Protein AF-A0A521WAT4-F1 (afdb_monomer)

Mean predicted aligned error: 22.2 Å

Sequence (187 aa):
MANNVVINTLSVEERRTRVSVLLRQVDAEMKNGNLDRALQLTHEVYQYDTKNLYARALEERIQAMKADPERAKAQKESATAAPQLVVPPSPQPSVEINRPREEAKPSEPFVKPQPEVTMPEFALPRQREASLVLAGDTAQIEAVEQHVMQKMNSILESKQRELEEEFQRRILEIKASASQTQDARYA

Nearest PDB structures (foldseek):
  3fp4-assembly1_A  TM=7.674E-01  e=2.910E-01  Saccharomyces cerevisiae
  2ho1-assembly1_A  TM=7.885E-01  e=4.001E-01  Pseudomonas aeruginosa PAO1
  7qij-assembly2_JC  TM=6.911E-01  e=3.523E-01  Yersinia enterocolitica
  7qij-assembly1_CC  TM=6.673E-01  e=4.264E-01  Yersinia enterocolitica

pLDDT: mean 71.26, std 21.06, range [32.94, 95.56]

Solvent-accessible surface area (backbone atoms only — not comparable to full-atom values): 11598 Å² total; per-residue (Å²): 138,74,66,70,68,59,62,74,71,52,51,73,66,55,44,51,52,49,42,55,53,40,54,54,47,24,55,50,27,52,74,70,66,39,46,70,61,19,50,53,39,39,58,53,37,41,75,74,41,78,80,44,64,64,46,52,55,50,47,54,51,43,49,52,55,68,77,32,69,65,52,62,56,50,52,63,58,52,69,74,64,69,81,79,78,75,78,76,83,76,78,78,80,82,85,76,88,78,87,87,85,84,91,85,89,89,83,87,85,85,88,75,85,83,77,89,74,83,72,80,83,78,77,82,80,73,72,68,60,60,58,56,55,53,54,56,52,52,55,53,50,52,52,51,51,53,51,51,51,52,50,51,52,53,51,51,53,51,52,51,49,50,53,52,52,51,52,52,52,50,51,52,51,52,53,52,55,52,50,56,55,51,55,70,72,76,111

Structure (mmCIF, N/CA/C/O backbone):
data_AF-A0A521WAT4-F1
#
_entry.id   AF-A0A521WAT4-F1
#
loop_
_atom_site.group_PDB
_atom_site.id
_atom_site.type_symbol
_atom_site.label_atom_id
_atom_site.label_alt_id
_atom_site.label_comp_id
_atom_site.label_asym_id
_atom_site.label_entity_id
_atom_site.label_seq_id
_atom_site.pdbx_PDB_ins_code
_atom_site.Cartn_x
_atom_site.Cartn_y
_atom_site.Cartn_z
_atom_site.occupancy
_atom_site.B_iso_or_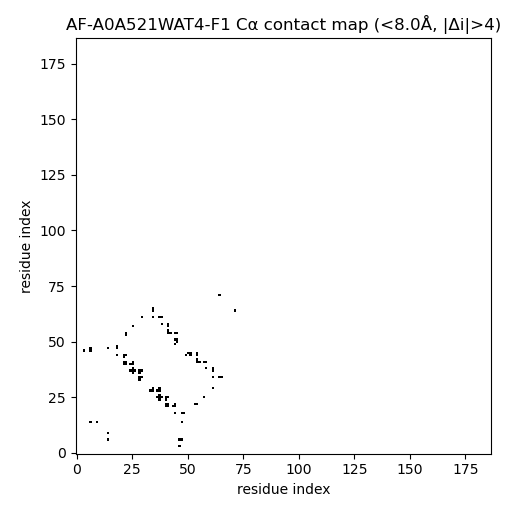equiv
_atom_site.auth_seq_id
_atom_site.auth_comp_id
_atom_site.auth_asym_id
_atom_site.auth_atom_id
_atom_site.pdbx_PDB_model_num
ATOM 1 N N . MET A 1 1 ? 8.777 -5.426 -10.281 1.00 44.06 1 MET A N 1
ATOM 2 C CA . MET A 1 1 ? 8.230 -4.076 -10.560 1.00 44.06 1 MET A CA 1
ATOM 3 C C . MET A 1 1 ? 7.434 -4.012 -11.881 1.00 44.06 1 MET A C 1
ATOM 5 O O . MET A 1 1 ? 7.430 -2.978 -12.529 1.00 44.06 1 MET A O 1
ATOM 9 N N . ALA A 1 2 ? 6.713 -5.072 -12.283 1.00 44.06 2 ALA A N 1
ATOM 10 C CA . ALA A 1 2 ? 6.060 -5.142 -13.604 1.00 44.06 2 ALA A CA 1
ATOM 11 C C . ALA A 1 2 ? 4.563 -4.745 -13.628 1.00 44.06 2 ALA A C 1
ATOM 13 O O . ALA A 1 2 ? 4.023 -4.491 -14.699 1.00 44.06 2 ALA A O 1
ATOM 14 N N . ASN A 1 3 ? 3.884 -4.648 -12.476 1.00 54.31 3 ASN A N 1
ATOM 15 C CA . ASN A 1 3 ? 2.419 -4.493 -12.448 1.00 54.31 3 ASN A CA 1
ATOM 16 C C . ASN A 1 3 ? 1.913 -3.054 -12.653 1.00 54.31 3 ASN A C 1
ATOM 18 O O . ASN A 1 3 ? 0.805 -2.875 -13.145 1.00 54.31 3 ASN A O 1
ATOM 22 N N . ASN A 1 4 ? 2.714 -2.024 -12.354 1.00 53.97 4 ASN A N 1
ATOM 23 C CA . ASN A 1 4 ? 2.259 -0.626 -12.462 1.00 53.97 4 ASN A CA 1
ATOM 24 C C . ASN A 1 4 ? 2.046 -0.152 -13.910 1.00 53.97 4 ASN A C 1
ATOM 26 O O . ASN A 1 4 ? 1.251 0.753 -14.150 1.00 53.97 4 ASN A O 1
ATOM 30 N N . VAL A 1 5 ? 2.724 -0.764 -14.886 1.00 56.81 5 VAL A N 1
ATOM 31 C CA . VAL A 1 5 ? 2.608 -0.370 -16.301 1.00 56.81 5 VAL A CA 1
ATOM 32 C C . VAL A 1 5 ? 1.274 -0.831 -16.894 1.00 56.81 5 VAL A C 1
ATOM 34 O O . VAL A 1 5 ? 0.663 -0.100 -17.666 1.00 56.81 5 VAL A O 1
ATOM 37 N N . VAL A 1 6 ? 0.770 -1.998 -16.480 1.00 61.16 6 VAL A N 1
ATOM 38 C CA . VAL A 1 6 ? -0.495 -2.557 -16.989 1.00 61.16 6 VAL A CA 1
ATOM 39 C C . VAL A 1 6 ? -1.701 -1.766 -16.465 1.00 61.16 6 VAL A C 1
ATOM 41 O O . VAL A 1 6 ? -2.647 -1.506 -17.206 1.00 61.16 6 VAL A O 1
ATOM 44 N N . ILE A 1 7 ? -1.651 -1.294 -15.218 1.00 60.16 7 ILE A N 1
ATOM 45 C CA . ILE A 1 7 ? -2.778 -0.612 -14.558 1.00 60.16 7 ILE A CA 1
ATOM 46 C C . ILE A 1 7 ? -3.106 0.748 -15.205 1.00 60.16 7 ILE A C 1
ATOM 48 O O . ILE A 1 7 ? -4.278 1.121 -15.312 1.00 60.16 7 ILE A O 1
ATOM 52 N N . ASN A 1 8 ? -2.090 1.454 -15.713 1.00 62.06 8 ASN A N 1
ATOM 53 C CA . ASN A 1 8 ? -2.262 2.743 -16.393 1.00 62.06 8 ASN A CA 1
ATOM 54 C C . ASN A 1 8 ? -2.791 2.623 -17.832 1.00 62.06 8 ASN A C 1
ATOM 56 O O . ASN A 1 8 ? -3.234 3.624 -18.390 1.00 62.06 8 ASN A O 1
ATOM 60 N N . THR A 1 9 ? -2.784 1.421 -18.420 1.00 71.06 9 THR A N 1
ATOM 61 C CA . THR A 1 9 ? -3.351 1.176 -19.761 1.00 71.06 9 THR A CA 1
ATOM 62 C C . THR A 1 9 ? -4.841 0.836 -19.745 1.00 71.06 9 THR A C 1
ATOM 64 O O . THR A 1 9 ? -5.488 0.894 -20.786 1.00 71.06 9 THR A O 1
ATOM 67 N N . LEU A 1 10 ? -5.396 0.511 -18.573 1.00 76.81 10 LEU A N 1
ATOM 68 C CA . LEU A 1 10 ? -6.803 0.141 -18.419 1.00 76.81 1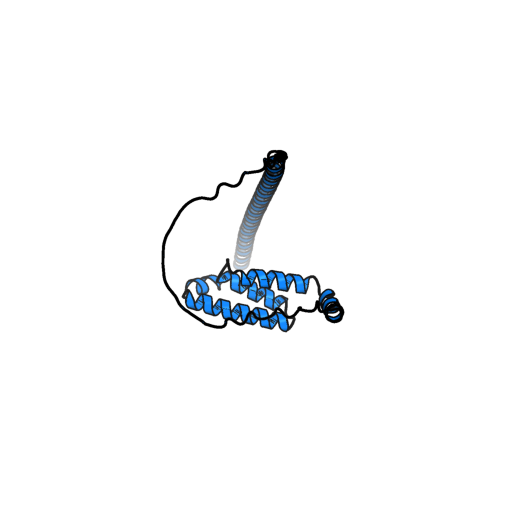0 LEU A CA 1
ATOM 69 C C . LEU A 1 10 ? -7.719 1.368 -18.491 1.00 76.81 10 LEU A C 1
ATOM 71 O O . LEU A 1 10 ? -7.397 2.444 -17.973 1.00 76.81 10 LEU A O 1
ATOM 75 N N . SER A 1 11 ? -8.906 1.190 -19.064 1.00 85.50 11 SER A N 1
ATOM 76 C CA . SER A 1 11 ? -9.976 2.185 -19.015 1.00 85.50 11 SER A CA 1
ATOM 77 C C . SER A 1 11 ? -10.444 2.421 -17.572 1.00 85.50 11 SER A C 1
ATOM 79 O O . SER A 1 11 ? -10.326 1.561 -16.694 1.00 85.50 11 SER A O 1
ATOM 81 N N . VAL A 1 12 ? -11.021 3.597 -17.307 1.00 84.75 12 VAL A N 1
ATOM 82 C CA . VAL A 1 12 ? -11.603 3.941 -15.997 1.00 84.75 12 VAL A CA 1
ATOM 83 C C . VAL A 1 12 ? -12.651 2.905 -15.568 1.00 84.75 12 VAL A C 1
ATOM 85 O O . VAL A 1 12 ? -12.713 2.536 -14.395 1.00 84.75 12 VAL A O 1
ATOM 88 N N . GLU A 1 13 ? -13.453 2.410 -16.510 1.00 87.25 13 GLU A N 1
ATOM 89 C CA . GLU A 1 13 ? -14.498 1.410 -16.252 1.00 87.25 13 GLU A CA 1
ATOM 90 C C . GLU A 1 13 ? -13.917 0.036 -15.909 1.00 87.25 13 GLU A C 1
ATOM 92 O O . GLU A 1 13 ? -14.390 -0.637 -14.989 1.00 87.25 13 GLU A O 1
ATOM 97 N N . GLU A 1 14 ? -12.840 -0.358 -16.583 1.00 87.75 14 GLU A N 1
ATOM 98 C CA . GLU A 1 14 ? -12.134 -1.612 -16.317 1.00 87.75 14 GLU A CA 1
ATOM 99 C C . GLU A 1 14 ? -11.469 -1.580 -14.941 1.00 87.75 14 GLU A C 1
ATOM 101 O O . GLU A 1 14 ? -11.590 -2.540 -14.179 1.00 87.75 14 GLU A O 1
ATOM 106 N N . ARG A 1 15 ? -10.854 -0.447 -14.565 1.00 87.94 15 ARG A N 1
ATOM 107 C CA . ARG A 1 15 ? -10.309 -0.251 -13.212 1.00 87.94 15 ARG A CA 1
ATOM 108 C C . ARG A 1 15 ? -11.396 -0.363 -12.147 1.00 87.94 15 ARG A C 1
ATOM 110 O O . ARG A 1 15 ? -11.210 -1.084 -11.172 1.00 87.94 15 ARG A O 1
ATOM 117 N N . ARG A 1 16 ? -12.556 0.275 -12.343 1.00 89.56 16 ARG A N 1
ATOM 118 C CA . ARG A 1 16 ? -13.698 0.171 -11.411 1.00 89.56 16 ARG A CA 1
ATOM 119 C C . ARG A 1 16 ? -14.212 -1.260 -11.290 1.00 89.56 16 ARG A C 1
ATOM 121 O O . ARG A 1 16 ? -14.452 -1.738 -10.181 1.00 89.56 16 ARG A O 1
ATOM 128 N N . THR A 1 17 ? -14.336 -1.957 -12.416 1.00 92.00 17 THR A N 1
ATOM 129 C CA . THR A 1 17 ? -14.755 -3.361 -12.441 1.00 92.00 17 THR A CA 1
ATOM 130 C C . THR A 1 17 ? -13.754 -4.223 -11.679 1.00 92.00 17 THR A C 1
ATOM 132 O O . THR A 1 17 ? -14.147 -5.004 -10.811 1.00 92.00 17 THR A O 1
ATOM 135 N N . ARG A 1 18 ? -12.453 -4.021 -11.910 1.00 90.31 18 ARG A N 1
ATOM 136 C CA . ARG A 1 18 ? -11.387 -4.755 -11.226 1.00 90.31 18 ARG A CA 1
ATOM 137 C C . ARG A 1 18 ? -11.380 -4.507 -9.720 1.00 90.31 18 ARG A C 1
ATOM 139 O O . ARG A 1 18 ? -11.343 -5.469 -8.960 1.00 90.31 18 ARG A O 1
ATOM 146 N N . VAL A 1 19 ? -11.508 -3.250 -9.297 1.00 91.75 19 VAL A N 1
ATOM 147 C CA . VAL A 1 19 ? -11.655 -2.868 -7.883 1.00 91.75 19 VAL A CA 1
ATOM 148 C C . VAL A 1 19 ? -12.852 -3.574 -7.250 1.00 91.75 19 VAL A C 1
ATOM 150 O O . VAL A 1 19 ? -12.723 -4.157 -6.179 1.00 91.75 19 VAL A O 1
ATOM 153 N N . SER A 1 20 ? -14.005 -3.594 -7.924 1.00 92.19 20 SER A N 1
ATOM 154 C CA . SER A 1 20 ? -15.206 -4.247 -7.389 1.00 92.19 20 SER A CA 1
ATOM 155 C C . SER A 1 20 ? -15.035 -5.761 -7.202 1.00 92.19 20 SER A C 1
ATOM 157 O O . SER A 1 20 ? -15.517 -6.321 -6.218 1.00 92.19 20 SER A O 1
ATOM 159 N N . VAL A 1 21 ? -14.314 -6.422 -8.115 1.00 94.56 21 VAL A N 1
ATOM 160 C CA . VAL A 1 21 ? -14.001 -7.855 -8.022 1.00 94.56 21 VAL A CA 1
ATOM 161 C C . VAL A 1 21 ? -13.034 -8.118 -6.872 1.00 94.56 21 VAL A C 1
ATOM 163 O O . VAL A 1 21 ? -13.277 -9.028 -6.082 1.00 94.56 21 VAL A O 1
ATOM 166 N N . LEU A 1 22 ? -11.985 -7.302 -6.741 1.00 93.19 22 LEU A N 1
ATOM 167 C CA . LEU A 1 22 ? -11.008 -7.422 -5.659 1.00 93.19 22 LEU A CA 1
ATOM 168 C C . LEU A 1 22 ? -11.662 -7.234 -4.287 1.00 93.19 22 LEU A C 1
ATOM 170 O O . LEU A 1 22 ? -11.465 -8.068 -3.413 1.00 93.19 22 LEU A O 1
ATOM 174 N N . LEU A 1 23 ? -12.512 -6.218 -4.109 1.00 93.06 23 LEU A N 1
ATOM 175 C CA . LEU A 1 23 ? -13.217 -5.991 -2.839 1.00 93.06 23 LEU A CA 1
ATOM 176 C C . LEU A 1 23 ? -14.118 -7.177 -2.452 1.00 93.06 23 LEU A C 1
ATOM 1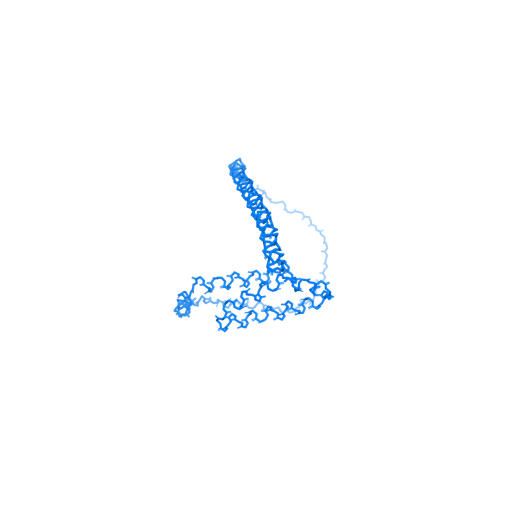78 O O . LEU A 1 23 ? -14.127 -7.596 -1.298 1.00 93.06 23 LEU A O 1
ATOM 182 N N . ARG A 1 24 ? -14.816 -7.790 -3.419 1.00 93.94 24 ARG A N 1
ATOM 183 C CA . ARG A 1 24 ? -15.605 -9.010 -3.162 1.00 93.94 24 ARG A CA 1
ATOM 184 C C . ARG A 1 24 ? -14.732 -10.203 -2.773 1.00 93.94 24 ARG A C 1
ATOM 186 O O . ARG A 1 24 ? -15.145 -11.014 -1.948 1.00 93.94 24 ARG A O 1
ATOM 193 N N . GLN A 1 25 ? -13.549 -10.330 -3.374 1.00 93.12 25 GLN A N 1
ATOM 194 C CA . GLN A 1 25 ? -12.590 -11.375 -3.014 1.00 93.12 25 GLN A CA 1
ATOM 195 C C . GLN A 1 25 ? -12.030 -11.153 -1.608 1.00 93.12 25 GLN A C 1
ATOM 197 O O . GLN A 1 25 ? -11.951 -12.110 -0.847 1.00 93.12 25 GLN A O 1
ATOM 202 N N . VAL A 1 26 ? -11.731 -9.906 -1.228 1.00 93.00 26 VAL A N 1
ATOM 203 C CA . VAL A 1 26 ? -11.338 -9.551 0.145 1.00 93.00 26 VAL A CA 1
ATOM 204 C C . VAL A 1 26 ? -12.402 -10.020 1.137 1.00 93.00 26 VAL A C 1
ATOM 206 O O . VAL A 1 26 ? -12.078 -10.745 2.074 1.00 93.00 26 VAL A O 1
ATOM 209 N N . ASP A 1 27 ? -13.677 -9.699 0.899 1.00 91.62 27 ASP A N 1
ATOM 210 C CA . ASP A 1 27 ? -14.780 -10.142 1.763 1.00 91.62 27 ASP A CA 1
ATOM 211 C C . ASP A 1 27 ? -14.885 -11.673 1.866 1.00 91.62 27 ASP A C 1
ATOM 213 O O . ASP A 1 27 ? -15.194 -12.209 2.934 1.00 91.62 27 ASP A O 1
ATOM 217 N N . ALA A 1 28 ? -14.639 -12.394 0.768 1.00 93.06 28 ALA A N 1
ATOM 218 C CA . ALA A 1 28 ? -14.632 -13.854 0.768 1.00 93.06 28 ALA A CA 1
ATOM 219 C C . ALA A 1 28 ? -13.469 -14.413 1.603 1.00 93.06 28 ALA A C 1
ATOM 221 O O . ALA A 1 28 ? -13.685 -15.271 2.457 1.00 93.06 28 ALA A O 1
ATOM 222 N N . GLU A 1 29 ? -12.257 -13.885 1.426 1.00 91.31 29 GLU A N 1
ATOM 223 C CA . GLU A 1 29 ? -11.075 -14.306 2.187 1.00 91.31 29 GLU A CA 1
ATOM 224 C C . GLU A 1 29 ? -11.199 -13.976 3.681 1.00 91.31 29 GLU A C 1
ATOM 226 O O . GLU A 1 29 ? -10.812 -14.784 4.525 1.00 91.31 29 GLU A O 1
ATOM 231 N N . MET A 1 30 ? -11.824 -12.846 4.029 1.00 90.19 30 MET A N 1
ATOM 232 C CA . MET A 1 30 ? -12.139 -12.503 5.420 1.00 90.19 30 MET A CA 1
ATOM 233 C C . MET A 1 30 ? -13.092 -13.513 6.063 1.00 90.19 30 MET A C 1
ATOM 235 O O . MET A 1 30 ? -12.881 -13.910 7.208 1.00 90.19 30 MET A O 1
ATOM 239 N N . LYS A 1 31 ? -14.126 -13.959 5.335 1.00 89.88 31 LYS A N 1
ATOM 240 C CA . LYS A 1 31 ? -15.053 -15.002 5.810 1.00 89.88 31 LYS A CA 1
ATOM 241 C C . LYS A 1 31 ? -14.374 -16.364 5.943 1.00 89.88 31 LYS A C 1
ATOM 243 O O . LYS A 1 31 ? -14.713 -17.116 6.851 1.00 89.88 31 LYS A O 1
ATOM 248 N N . ASN A 1 32 ? -13.409 -16.651 5.074 1.00 90.75 32 ASN A N 1
ATOM 249 C CA . ASN A 1 32 ? -12.625 -17.885 5.101 1.00 90.75 32 ASN A CA 1
ATOM 250 C C . ASN A 1 32 ? -11.526 -17.878 6.182 1.00 90.75 32 ASN A C 1
ATOM 252 O O . ASN A 1 32 ? -10.876 -18.897 6.387 1.00 90.75 32 ASN A O 1
ATOM 256 N N . GLY A 1 33 ? -11.315 -16.754 6.880 1.00 87.25 33 GLY A N 1
ATOM 257 C CA . GLY A 1 33 ? -10.282 -16.609 7.912 1.00 87.25 33 GLY A CA 1
ATOM 258 C C . GLY A 1 33 ? -8.872 -16.362 7.365 1.00 87.25 33 GLY A C 1
ATOM 259 O O . GLY A 1 33 ? -7.920 -16.269 8.137 1.00 87.25 33 GLY A O 1
ATOM 260 N N . ASN A 1 34 ? -8.725 -16.190 6.051 1.00 91.44 34 ASN A N 1
ATOM 261 C CA . ASN A 1 34 ? -7.448 -15.947 5.383 1.00 91.44 34 ASN A CA 1
ATOM 262 C C . ASN A 1 34 ? -7.091 -14.453 5.420 1.00 91.44 34 ASN A C 1
ATOM 264 O O . ASN A 1 34 ? -7.027 -13.767 4.396 1.00 91.44 34 ASN A O 1
ATOM 268 N N . LEU A 1 35 ? -6.855 -13.931 6.624 1.00 89.62 35 LEU A N 1
ATOM 269 C CA . LEU A 1 35 ? -6.655 -12.498 6.864 1.00 89.62 35 LEU A CA 1
ATOM 270 C C . LEU A 1 35 ? -5.408 -11.934 6.161 1.00 89.62 35 LEU A C 1
ATOM 272 O O . LEU A 1 35 ? -5.407 -10.780 5.738 1.00 89.62 35 LEU A O 1
ATOM 276 N N . ASP A 1 36 ? -4.350 -12.732 5.996 1.00 89.56 36 ASP A N 1
ATOM 277 C CA . ASP A 1 36 ? -3.153 -12.329 5.244 1.00 89.56 36 ASP A CA 1
ATOM 278 C C . ASP A 1 36 ? -3.431 -12.142 3.756 1.00 89.56 36 ASP A C 1
ATOM 280 O O . ASP A 1 36 ? -2.970 -11.172 3.150 1.00 89.56 36 ASP A O 1
ATOM 284 N N . ARG A 1 37 ? -4.230 -13.039 3.169 1.00 90.94 37 ARG A N 1
ATOM 285 C CA . ARG A 1 37 ? -4.597 -12.951 1.757 1.00 90.94 37 ARG A CA 1
ATOM 286 C C . ARG A 1 37 ? -5.559 -11.795 1.508 1.00 90.94 37 ARG A C 1
ATOM 288 O O . ARG A 1 37 ? -5.383 -11.070 0.532 1.00 90.94 37 ARG A O 1
ATOM 295 N N . ALA A 1 38 ? -6.511 -11.589 2.416 1.00 91.19 38 ALA A N 1
ATOM 296 C CA . ALA A 1 38 ? -7.414 -10.446 2.389 1.00 91.19 38 ALA A CA 1
ATOM 297 C C . ALA A 1 38 ? -6.636 -9.118 2.399 1.00 91.19 38 ALA A C 1
ATOM 299 O O . ALA A 1 38 ? -6.890 -8.257 1.565 1.00 91.19 38 ALA A O 1
ATOM 300 N N . LEU A 1 39 ? -5.629 -8.981 3.268 1.00 92.38 39 LEU A N 1
ATOM 301 C CA . LEU A 1 39 ? -4.815 -7.764 3.366 1.00 92.38 39 LEU A CA 1
ATOM 302 C C . LEU A 1 39 ? -4.016 -7.490 2.080 1.00 92.38 39 LEU A C 1
ATOM 304 O O . LEU A 1 39 ? -3.978 -6.359 1.600 1.00 92.38 39 LEU A O 1
ATOM 308 N N . GLN A 1 40 ? -3.435 -8.529 1.472 1.00 92.62 40 GLN A N 1
ATOM 309 C CA . GLN A 1 40 ? -2.745 -8.404 0.181 1.00 92.62 40 GLN A CA 1
ATOM 310 C C . GLN A 1 40 ? -3.678 -7.919 -0.935 1.00 92.62 40 GLN A C 1
ATOM 312 O O . GLN A 1 40 ? -3.310 -7.025 -1.696 1.00 92.62 40 GLN A O 1
ATOM 317 N N . LEU A 1 41 ? -4.883 -8.487 -1.021 1.00 92.88 41 LEU A N 1
ATOM 318 C CA . LEU A 1 41 ? -5.882 -8.086 -2.013 1.00 92.88 41 LEU A CA 1
ATOM 319 C C . LEU A 1 41 ? -6.342 -6.639 -1.795 1.00 92.88 41 LEU A C 1
ATOM 321 O O . LEU A 1 41 ? -6.501 -5.896 -2.760 1.00 92.88 41 LEU A O 1
ATOM 325 N N . THR A 1 42 ? -6.480 -6.202 -0.542 1.00 93.06 42 THR A N 1
ATOM 326 C CA . THR A 1 42 ? -6.782 -4.803 -0.213 1.00 93.06 42 THR A CA 1
ATOM 327 C C . THR A 1 42 ? -5.670 -3.857 -0.673 1.00 93.06 42 THR A C 1
ATOM 329 O O . THR A 1 42 ? -5.957 -2.814 -1.258 1.00 93.06 42 THR A O 1
ATOM 332 N N . HIS A 1 43 ? -4.396 -4.233 -0.517 1.00 91.75 43 HIS A N 1
ATOM 333 C CA . HIS A 1 43 ? -3.289 -3.445 -1.070 1.00 91.75 43 HIS A CA 1
ATOM 334 C C . HIS A 1 43 ? -3.275 -3.411 -2.599 1.00 91.75 43 HIS A C 1
ATOM 336 O O . HIS A 1 43 ? -2.855 -2.416 -3.190 1.00 91.75 43 HIS A O 1
ATOM 342 N N . GLU A 1 44 ? -3.754 -4.469 -3.252 1.00 91.06 44 GLU A N 1
ATOM 343 C CA . GLU A 1 44 ? -3.935 -4.481 -4.702 1.00 91.06 44 GLU A CA 1
ATOM 344 C C . GLU A 1 44 ? -4.988 -3.451 -5.139 1.00 91.06 44 GLU A C 1
ATOM 346 O O . GLU A 1 44 ? -4.786 -2.766 -6.139 1.00 91.06 44 GLU A O 1
ATOM 351 N N . VAL A 1 45 ? -6.057 -3.250 -4.358 1.00 91.50 45 VAL A N 1
ATOM 352 C CA . VAL A 1 45 ? -7.078 -2.223 -4.639 1.00 91.50 45 VAL A CA 1
ATOM 353 C C . VAL A 1 45 ? -6.474 -0.816 -4.673 1.00 91.50 45 VAL A C 1
ATOM 355 O O . VAL A 1 45 ? -6.794 -0.050 -5.585 1.00 91.50 45 VAL A O 1
ATOM 358 N N . TYR A 1 46 ? -5.551 -0.489 -3.762 1.00 90.56 46 TYR A N 1
ATOM 359 C CA . TYR A 1 46 ? -4.899 0.828 -3.742 1.00 90.56 46 TYR A CA 1
ATOM 360 C C . TYR A 1 46 ? -4.045 1.119 -4.980 1.00 90.56 46 TYR A C 1
ATOM 362 O O . TYR A 1 46 ? -3.798 2.284 -5.281 1.00 90.56 46 TYR A O 1
ATOM 370 N N . GLN A 1 47 ? -3.621 0.093 -5.726 1.00 87.81 47 GLN A N 1
ATOM 371 C CA . GLN A 1 47 ? -2.901 0.294 -6.988 1.00 87.81 47 GLN A CA 1
ATOM 372 C C . GLN A 1 47 ? -3.822 0.846 -8.087 1.00 87.81 47 GLN A C 1
ATOM 374 O O . GLN A 1 47 ? -3.357 1.549 -8.979 1.00 87.81 47 GLN A O 1
ATOM 379 N N . TYR A 1 48 ? -5.125 0.555 -8.018 1.00 86.81 48 TYR A N 1
ATOM 380 C CA . TYR A 1 48 ? -6.126 1.049 -8.969 1.00 86.81 48 TYR A CA 1
ATOM 381 C C . TYR A 1 48 ? -6.822 2.324 -8.483 1.00 86.81 48 TYR A C 1
ATOM 383 O O . TYR A 1 48 ? -7.161 3.184 -9.297 1.00 86.81 48 TYR A O 1
ATOM 391 N N . ASP A 1 49 ? -7.063 2.429 -7.174 1.00 86.44 49 ASP A N 1
ATOM 392 C CA . ASP A 1 49 ? -7.704 3.578 -6.538 1.00 86.44 49 ASP A CA 1
ATOM 393 C C . ASP A 1 49 ? -7.131 3.813 -5.135 1.00 86.44 49 ASP A C 1
ATOM 395 O O . ASP A 1 49 ? -7.532 3.194 -4.147 1.00 86.44 49 ASP A O 1
ATOM 399 N N . THR A 1 50 ? -6.196 4.757 -5.047 1.00 87.69 50 THR A N 1
ATOM 400 C CA . THR A 1 50 ? -5.528 5.139 -3.796 1.00 87.69 50 THR A CA 1
ATOM 401 C C . THR A 1 50 ? -6.462 5.799 -2.783 1.00 87.69 50 THR A C 1
ATOM 403 O O . THR A 1 50 ? -6.139 5.840 -1.599 1.00 87.69 50 THR A O 1
ATOM 406 N N . LYS A 1 51 ? -7.619 6.320 -3.217 1.00 89.88 51 LYS A N 1
ATOM 407 C CA . LYS A 1 51 ? -8.582 7.034 -2.363 1.00 89.88 51 LYS A CA 1
ATOM 408 C C . LYS A 1 51 ? -9.809 6.187 -2.031 1.00 89.88 51 LYS A C 1
ATOM 410 O O . LYS A 1 51 ? -10.812 6.718 -1.552 1.00 89.88 51 LYS A O 1
ATOM 415 N N . ASN A 1 52 ? -9.746 4.880 -2.270 1.00 91.19 52 ASN A N 1
ATOM 416 C CA . ASN A 1 52 ? -10.877 4.000 -2.047 1.00 91.19 52 ASN A CA 1
ATOM 417 C C . ASN A 1 52 ? -11.194 3.855 -0.547 1.00 91.19 52 ASN A C 1
ATOM 419 O O . ASN A 1 52 ? -10.488 3.177 0.200 1.00 91.19 52 ASN A O 1
ATOM 423 N N . LEU A 1 53 ? -12.296 4.473 -0.115 1.00 90.00 53 LEU A N 1
ATOM 424 C CA . LEU A 1 53 ? -12.753 4.440 1.278 1.00 90.00 53 LEU A CA 1
ATOM 425 C C . LEU A 1 53 ? -13.114 3.023 1.753 1.00 90.00 53 LEU A C 1
ATOM 427 O O . LEU A 1 53 ? -12.928 2.709 2.927 1.00 90.00 53 LEU A O 1
ATOM 431 N N . TYR A 1 54 ? -13.595 2.157 0.855 1.00 91.94 54 TYR A N 1
ATOM 432 C CA . TYR A 1 54 ? -13.951 0.780 1.202 1.00 91.94 54 TYR A CA 1
ATOM 433 C C . TYR A 1 54 ? -12.716 -0.074 1.467 1.00 91.94 54 TYR A C 1
ATOM 435 O O . TYR A 1 54 ? -12.710 -0.843 2.424 1.00 91.94 54 TYR A O 1
ATOM 443 N N . ALA A 1 55 ? -11.662 0.086 0.662 1.00 91.75 55 ALA A N 1
ATOM 444 C CA . ALA A 1 55 ? -10.394 -0.604 0.887 1.00 91.75 55 ALA A CA 1
ATOM 445 C C . ALA A 1 55 ? -9.835 -0.281 2.281 1.00 91.75 55 ALA A C 1
ATOM 447 O O . ALA A 1 55 ? -9.487 -1.194 3.026 1.00 91.75 55 ALA A O 1
ATOM 448 N N . ARG A 1 56 ? -9.882 0.996 2.682 1.00 91.56 56 ARG A N 1
ATOM 449 C CA . ARG A 1 56 ? -9.458 1.436 4.018 1.00 91.56 56 ARG A CA 1
ATOM 450 C C . ARG A 1 56 ? -10.291 0.823 5.140 1.00 91.56 56 ARG A C 1
ATOM 452 O O . ARG A 1 56 ? -9.733 0.292 6.094 1.00 91.56 56 ARG A O 1
ATOM 459 N N . ALA A 1 57 ? -11.616 0.847 5.009 1.00 91.38 57 ALA A N 1
ATOM 460 C CA . ALA A 1 57 ? -12.503 0.247 6.004 1.00 91.38 57 ALA A CA 1
ATOM 461 C C . ALA A 1 57 ? -12.275 -1.272 6.151 1.00 91.38 57 ALA A C 1
ATOM 463 O O . ALA A 1 57 ? -12.312 -1.808 7.259 1.00 91.38 57 ALA A O 1
ATOM 464 N N . LEU A 1 58 ? -12.019 -1.976 5.042 1.00 91.94 58 LEU A N 1
ATOM 465 C CA . LEU A 1 58 ? -11.705 -3.406 5.067 1.00 91.94 58 LEU A CA 1
ATOM 466 C C . LEU A 1 58 ? -10.335 -3.678 5.686 1.00 91.94 58 LEU A C 1
ATOM 468 O O . LEU A 1 58 ? -10.210 -4.613 6.470 1.00 91.94 58 LEU A O 1
ATOM 472 N N . GLU A 1 59 ? -9.326 -2.866 5.383 1.00 91.75 59 GLU A N 1
ATOM 473 C CA . GLU A 1 59 ? -7.995 -2.975 5.980 1.00 91.75 59 GLU A CA 1
ATOM 474 C C . GLU A 1 59 ? -8.045 -2.850 7.507 1.00 91.75 59 GLU A C 1
ATOM 476 O O . GLU A 1 59 ? -7.543 -3.731 8.206 1.00 91.75 59 GLU A O 1
ATOM 481 N N . GLU A 1 60 ? -8.729 -1.827 8.028 1.00 89.56 60 GLU A N 1
ATOM 482 C CA . GLU A 1 60 ? -8.926 -1.639 9.471 1.00 89.56 60 GLU A CA 1
ATOM 483 C C . GLU A 1 60 ? -9.649 -2.839 10.099 1.00 89.56 60 GLU A C 1
ATOM 485 O O . GLU A 1 60 ? -9.245 -3.345 11.148 1.00 89.56 60 GLU A O 1
ATOM 490 N N . ARG A 1 61 ? -10.678 -3.371 9.427 1.00 89.00 61 ARG A N 1
ATOM 491 C CA . ARG A 1 61 ? -11.404 -4.558 9.896 1.00 89.00 61 ARG A CA 1
ATOM 492 C C . ARG A 1 61 ? -10.527 -5.813 9.905 1.00 89.00 61 ARG A C 1
ATOM 494 O O . ARG A 1 61 ? -10.601 -6.593 10.852 1.00 89.00 61 ARG A O 1
ATOM 501 N N . ILE A 1 62 ? -9.703 -6.021 8.879 1.00 90.94 62 ILE A N 1
ATOM 502 C CA . ILE A 1 62 ? -8.761 -7.147 8.808 1.00 90.94 62 ILE A CA 1
ATOM 503 C C . ILE A 1 62 ? -7.727 -7.035 9.930 1.00 90.94 62 ILE A C 1
ATOM 505 O O . ILE A 1 62 ? -7.442 -8.028 10.598 1.00 90.94 62 ILE A O 1
ATOM 509 N N . GLN A 1 63 ? -7.196 -5.835 10.172 1.00 89.50 63 GLN A N 1
ATOM 510 C CA . GLN A 1 63 ? -6.256 -5.580 11.263 1.00 89.50 63 GLN A CA 1
ATOM 511 C C . GLN A 1 63 ? -6.896 -5.834 12.632 1.00 89.50 63 GLN A C 1
ATOM 513 O O . GLN A 1 63 ? -6.287 -6.504 13.463 1.00 89.50 63 GLN A O 1
ATOM 518 N N . ALA A 1 64 ? -8.145 -5.407 12.843 1.00 87.38 64 ALA A N 1
ATOM 519 C CA . ALA A 1 64 ? -8.893 -5.715 14.059 1.00 87.38 64 ALA A CA 1
ATOM 520 C C . ALA A 1 64 ? -9.087 -7.231 14.245 1.00 87.38 64 ALA A C 1
ATOM 522 O O . ALA A 1 64 ? -8.862 -7.749 15.333 1.00 87.38 64 ALA A O 1
ATOM 523 N N . MET A 1 65 ? -9.426 -7.974 13.184 1.00 84.44 65 MET A N 1
ATOM 524 C CA . MET A 1 65 ? -9.551 -9.438 13.253 1.00 84.44 65 MET A CA 1
ATOM 525 C C . MET A 1 65 ? -8.212 -10.144 13.527 1.00 84.44 65 MET A C 1
ATOM 527 O O . MET A 1 65 ? -8.206 -11.202 14.151 1.00 84.44 65 MET A O 1
ATOM 531 N N . LYS A 1 66 ? -7.084 -9.572 13.084 1.00 84.00 66 LYS A N 1
ATOM 532 C CA . LYS A 1 66 ? -5.733 -10.090 13.364 1.00 84.00 66 LYS A CA 1
ATOM 533 C C . LYS A 1 66 ? -5.256 -9.789 14.783 1.00 84.00 66 LYS A C 1
ATOM 535 O O . LYS A 1 66 ? -4.584 -10.626 15.376 1.00 84.00 66 LYS A O 1
ATOM 540 N N . ALA A 1 67 ? -5.565 -8.602 15.301 1.00 78.38 67 ALA A N 1
ATOM 541 C CA . ALA A 1 67 ? -5.172 -8.178 16.643 1.00 78.38 67 ALA A CA 1
ATOM 542 C C . ALA A 1 67 ? -5.922 -8.947 17.740 1.00 78.38 67 ALA A C 1
ATOM 544 O O . ALA A 1 67 ? -5.423 -9.074 18.853 1.00 78.38 67 ALA A O 1
ATOM 545 N N . ASP A 1 68 ? -7.102 -9.476 17.414 1.00 62.81 68 ASP A N 1
ATOM 546 C CA . ASP A 1 68 ? -8.057 -9.999 18.383 1.00 62.81 68 ASP A CA 1
ATOM 547 C C . ASP A 1 68 ? -8.547 -11.428 18.017 1.00 62.81 68 ASP A C 1
ATOM 549 O O . ASP A 1 68 ? -9.753 -11.667 17.873 1.00 62.81 68 ASP A O 1
ATOM 553 N N . PRO A 1 69 ? -7.657 -12.441 17.896 1.00 61.69 69 PRO A N 1
ATOM 554 C CA . PRO A 1 69 ? -8.093 -13.830 17.718 1.00 61.69 69 PRO A CA 1
ATOM 555 C C . PRO A 1 69 ? -8.860 -14.357 18.947 1.00 61.69 69 PRO A C 1
ATOM 557 O O . PRO A 1 69 ? -9.702 -15.249 18.817 1.00 61.69 69 PRO A O 1
ATOM 560 N N . GLU A 1 70 ? -8.626 -13.786 20.137 1.00 51.78 70 GLU A N 1
ATOM 561 C CA . GLU A 1 70 ? -9.360 -14.115 21.366 1.00 51.78 70 GLU A CA 1
ATOM 562 C C . GLU A 1 70 ? -10.722 -13.412 21.470 1.00 51.78 70 GLU A C 1
ATOM 564 O O . GLU A 1 70 ? -11.692 -14.031 21.918 1.00 51.78 70 GLU A O 1
ATOM 569 N N . ARG A 1 71 ? -10.882 -12.176 20.970 1.00 52.53 71 ARG A N 1
ATOM 570 C CA . ARG A 1 71 ? -12.210 -11.534 20.942 1.00 52.53 71 ARG A CA 1
ATOM 571 C C . ARG A 1 71 ? -13.174 -12.149 19.935 1.00 52.53 71 ARG A C 1
ATOM 573 O O . ARG A 1 71 ? -14.378 -12.013 20.124 1.00 52.53 71 ARG A O 1
ATOM 580 N N . ALA A 1 72 ? -12.706 -12.879 18.923 1.00 50.19 72 ALA A N 1
ATOM 581 C CA . ALA A 1 72 ? -13.590 -13.672 18.063 1.00 50.19 72 ALA A CA 1
ATOM 582 C C . ALA A 1 72 ? -14.293 -14.814 18.832 1.00 50.19 72 ALA A C 1
ATOM 584 O O . ALA A 1 72 ? -15.424 -15.180 18.500 1.00 50.19 72 ALA A O 1
ATOM 585 N N . LYS A 1 73 ? -13.670 -15.343 19.900 1.00 51.03 73 LYS A N 1
ATOM 586 C CA . LYS A 1 73 ? -14.339 -16.243 20.858 1.00 51.03 73 LYS A CA 1
ATOM 587 C C . LYS A 1 73 ? -15.257 -15.463 21.806 1.00 51.03 73 LYS A C 1
ATOM 589 O O . LYS A 1 73 ? -16.399 -15.870 21.996 1.00 51.03 73 LYS A O 1
ATOM 594 N N . ALA A 1 74 ? -14.827 -14.296 22.291 1.00 46.72 74 ALA A N 1
ATOM 595 C CA . ALA A 1 74 ? -15.643 -13.457 23.176 1.00 46.72 74 ALA A CA 1
ATOM 596 C C . ALA A 1 74 ? -16.879 -12.831 22.490 1.00 46.72 74 ALA A C 1
ATOM 598 O O . ALA A 1 74 ? -17.884 -12.580 23.150 1.00 46.72 74 ALA A O 1
ATOM 599 N N . GLN A 1 75 ? -16.865 -12.614 21.170 1.00 51.25 75 GLN A N 1
ATOM 600 C CA . GLN A 1 75 ? -18.044 -12.184 20.401 1.00 51.25 75 GLN A CA 1
ATOM 601 C C . GLN A 1 75 ? -19.057 -13.313 20.183 1.00 51.25 75 GLN A C 1
ATOM 603 O O . GLN A 1 75 ? -20.248 -13.038 20.057 1.00 51.25 75 GLN A O 1
ATOM 608 N N . LYS A 1 76 ? -18.628 -14.583 20.216 1.00 52.41 76 LYS A N 1
ATOM 609 C CA . LYS A 1 76 ? -19.561 -15.719 20.281 1.00 52.41 76 LYS A CA 1
ATOM 610 C C . LYS A 1 76 ? -20.223 -15.850 21.657 1.00 52.41 76 LYS A C 1
ATOM 612 O O . LYS A 1 76 ? -21.389 -16.225 21.710 1.00 52.41 76 LYS A O 1
ATOM 617 N N . GLU A 1 77 ? -19.547 -15.473 22.744 1.00 47.12 77 GLU A N 1
ATOM 618 C CA . GLU A 1 77 ? -20.160 -15.420 24.084 1.00 47.12 77 GLU A CA 1
ATOM 619 C C . GLU A 1 77 ? -21.008 -14.157 24.317 1.00 47.12 77 GLU A C 1
ATOM 621 O O . GLU A 1 77 ? -22.071 -14.238 24.929 1.00 47.12 77 GLU A O 1
ATOM 626 N N . SER A 1 78 ? -20.636 -13.003 23.755 1.00 44.94 78 SER A N 1
ATOM 627 C CA . SER A 1 78 ? -21.430 -11.765 23.875 1.00 44.94 78 SER A CA 1
ATOM 628 C C . SER A 1 78 ? -22.596 -11.658 22.881 1.00 44.94 78 SER A C 1
ATOM 630 O O . SER A 1 78 ? -23.498 -10.855 23.101 1.00 44.94 78 SER A O 1
ATOM 632 N N . ALA A 1 79 ? -22.681 -12.534 21.872 1.00 48.84 79 ALA A N 1
ATOM 633 C CA . ALA A 1 79 ? -23.895 -12.709 21.065 1.00 48.84 79 ALA A CA 1
ATOM 634 C C . ALA A 1 79 ? -25.035 -13.450 21.805 1.00 48.84 79 ALA A C 1
ATOM 636 O O . ALA A 1 79 ? -26.152 -13.501 21.292 1.00 48.84 79 ALA A O 1
ATOM 637 N N . THR A 1 80 ? -24.790 -13.984 23.012 1.00 50.66 80 THR A N 1
ATOM 638 C CA . THR A 1 80 ? -25.836 -14.581 23.875 1.00 50.66 80 THR A CA 1
ATOM 639 C C . THR A 1 80 ? -26.335 -13.610 24.958 1.00 50.66 80 THR A C 1
ATOM 641 O O . THR A 1 80 ? -27.310 -13.894 25.647 1.00 50.66 80 THR A O 1
ATOM 644 N N . ALA A 1 81 ? -25.745 -12.416 25.070 1.00 43.62 81 ALA A N 1
ATOM 645 C CA . ALA A 1 81 ? -26.219 -11.353 25.952 1.00 43.62 81 ALA A CA 1
ATOM 646 C C . ALA A 1 81 ? -26.720 -10.161 25.129 1.00 43.62 81 ALA A C 1
ATOM 648 O O . ALA A 1 81 ? -26.181 -9.059 25.187 1.00 43.62 81 ALA A O 1
ATOM 649 N N . ALA A 1 82 ? -27.782 -10.387 24.358 1.00 45.81 82 ALA A N 1
ATOM 650 C CA . ALA A 1 82 ? -28.658 -9.300 23.959 1.00 45.81 82 ALA A CA 1
ATOM 651 C C . ALA A 1 82 ? -29.557 -8.937 25.150 1.00 45.81 82 ALA A C 1
ATOM 653 O O . ALA A 1 82 ? -30.359 -9.770 25.572 1.00 45.81 82 ALA A O 1
ATOM 654 N N . PRO A 1 83 ? -29.575 -7.686 25.624 1.00 43.84 83 PRO A N 1
ATOM 655 C CA . PRO A 1 83 ? -30.838 -7.028 25.853 1.00 43.84 83 PRO A CA 1
ATOM 656 C C . PRO A 1 83 ? -31.347 -6.599 24.477 1.00 43.84 83 PRO A C 1
ATOM 658 O O . PRO A 1 83 ? -30.869 -5.633 23.883 1.00 43.84 83 PRO A O 1
ATOM 661 N N . GLN A 1 84 ? -32.322 -7.346 23.960 1.00 47.84 84 GLN A N 1
ATOM 662 C CA . GLN A 1 84 ? -33.265 -6.795 22.998 1.00 47.84 84 GLN A CA 1
ATOM 663 C C . GLN A 1 84 ? -33.892 -5.562 23.661 1.00 47.84 84 GLN A C 1
ATOM 665 O O . GLN A 1 84 ? -34.759 -5.697 24.525 1.00 47.84 84 GLN A O 1
ATOM 670 N N . LEU A 1 85 ? -33.436 -4.357 23.308 1.00 42.94 85 LEU A N 1
ATOM 671 C CA . LEU A 1 85 ? -34.215 -3.163 23.596 1.00 42.94 85 LEU A CA 1
ATOM 672 C C . LEU A 1 85 ? -35.383 -3.173 22.613 1.00 42.94 85 LEU A C 1
ATOM 674 O O . LEU A 1 85 ? -35.247 -2.858 21.433 1.00 42.94 85 LEU A O 1
ATOM 678 N N . VAL A 1 86 ? -36.502 -3.651 23.142 1.00 45.31 86 VAL A N 1
ATOM 679 C CA . VAL A 1 86 ? -37.866 -3.525 22.648 1.00 45.31 86 VAL A CA 1
ATOM 680 C C . VAL A 1 86 ? -38.013 -2.261 21.803 1.00 45.31 86 VAL A C 1
ATOM 682 O O . VAL A 1 86 ? -37.953 -1.147 22.314 1.00 45.31 86 VAL A O 1
ATOM 685 N N . VAL A 1 87 ? -38.217 -2.453 20.502 1.00 45.78 87 VAL A N 1
ATOM 686 C CA . VAL A 1 87 ? -38.810 -1.451 19.619 1.00 45.78 87 VAL A CA 1
ATOM 687 C C . VAL A 1 87 ? -40.239 -1.228 20.130 1.00 45.78 87 VAL A C 1
ATOM 689 O O . VAL A 1 87 ? -41.038 -2.164 20.048 1.00 45.78 87 VAL A O 1
ATOM 692 N N . PRO A 1 88 ? -40.611 -0.059 20.685 1.00 51.34 88 PRO A N 1
ATOM 693 C CA . PRO A 1 88 ? -42.024 0.255 20.830 1.00 51.34 88 PRO A CA 1
ATOM 694 C C . PRO A 1 88 ? -42.612 0.417 19.415 1.00 51.34 88 PRO A C 1
ATOM 696 O O . PRO A 1 88 ? -41.983 1.061 18.571 1.00 51.34 88 PRO A O 1
ATOM 699 N N . PRO A 1 89 ? -43.782 -0.168 19.105 1.00 45.78 89 PRO A N 1
ATOM 700 C CA . PRO A 1 89 ? -44.396 0.001 17.797 1.00 45.78 89 PRO A CA 1
ATOM 701 C C 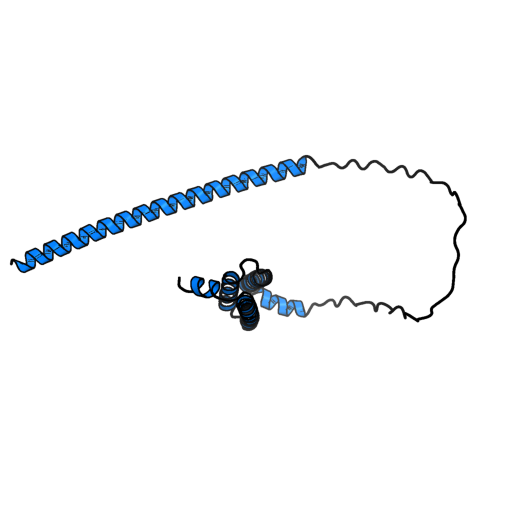. PRO A 1 89 ? -44.764 1.477 17.617 1.00 45.78 89 PRO A C 1
ATOM 703 O O . PRO A 1 89 ? -45.660 1.983 18.291 1.00 45.78 89 PRO A O 1
ATOM 706 N N . SER A 1 90 ? -44.073 2.178 16.715 1.00 46.81 90 SER A N 1
ATOM 707 C CA . SER A 1 90 ? -44.542 3.477 16.230 1.00 46.81 90 SER A CA 1
ATOM 708 C C . SER A 1 90 ? -45.925 3.278 15.607 1.00 46.81 90 SER A C 1
ATOM 710 O O . SER A 1 90 ? -46.042 2.487 14.665 1.00 46.81 90 SER A O 1
ATOM 712 N N . PRO A 1 91 ? -46.976 3.968 16.084 1.00 45.72 91 PRO A N 1
ATOM 713 C CA . PRO A 1 91 ? -48.248 3.971 15.388 1.00 45.72 91 PRO A CA 1
ATOM 714 C C . PRO A 1 91 ? -48.032 4.624 14.023 1.00 45.72 91 PRO A C 1
ATOM 716 O O . PRO A 1 91 ? -47.580 5.765 13.930 1.00 45.72 91 PRO A O 1
ATOM 719 N N . GLN A 1 92 ? -48.318 3.874 12.961 1.00 42.66 92 GLN A N 1
ATOM 720 C CA . GLN A 1 92 ? -48.448 4.418 11.616 1.00 42.66 92 GLN A CA 1
ATOM 721 C C . GLN A 1 92 ? -49.490 5.549 11.662 1.00 42.66 92 GLN A C 1
ATOM 723 O O . GLN A 1 92 ? -50.634 5.277 12.031 1.00 42.66 92 GLN A O 1
ATOM 728 N N . PRO A 1 93 ? -49.163 6.803 11.306 1.00 45.97 93 PRO A N 1
ATOM 729 C CA . PRO A 1 93 ? -50.207 7.763 11.008 1.00 45.97 93 PRO A CA 1
ATOM 730 C C . PRO A 1 93 ? -50.816 7.366 9.662 1.00 45.97 93 PRO A C 1
ATOM 732 O O . PRO A 1 93 ? -50.171 7.471 8.617 1.00 45.97 93 PRO A O 1
ATOM 735 N N . SER A 1 94 ? -52.052 6.870 9.700 1.00 43.00 94 SER A N 1
ATOM 736 C CA . SER A 1 94 ? -52.910 6.724 8.528 1.00 43.00 94 SER A CA 1
ATOM 737 C C . SER A 1 94 ? -52.961 8.054 7.780 1.00 43.00 94 SER A C 1
ATOM 739 O O . SER A 1 94 ? -53.563 9.021 8.242 1.00 43.00 94 SER A O 1
ATOM 741 N N . VAL A 1 95 ? -52.305 8.116 6.623 1.00 44.81 95 VAL A N 1
ATOM 742 C CA . VAL A 1 95 ? -52.491 9.200 5.659 1.00 44.81 95 VAL A CA 1
ATOM 743 C C . VAL A 1 95 ? -53.783 8.889 4.910 1.00 44.81 95 VAL A C 1
ATOM 745 O O . VAL A 1 95 ? -53.774 8.221 3.878 1.00 44.81 95 VAL A O 1
ATOM 748 N N . GLU A 1 96 ? -54.908 9.320 5.475 1.00 45.44 96 GLU A N 1
ATOM 749 C CA . GLU A 1 96 ? -56.192 9.319 4.783 1.00 45.44 96 GLU A CA 1
ATOM 750 C C . GLU A 1 96 ? -56.291 10.582 3.923 1.00 45.44 96 GLU A C 1
ATOM 752 O O . GLU A 1 96 ? -56.239 11.721 4.388 1.00 45.44 96 GLU A O 1
ATOM 757 N N . ILE A 1 97 ? -56.345 10.339 2.620 1.00 46.47 97 ILE A N 1
ATOM 758 C CA . ILE A 1 97 ? -56.458 11.319 1.552 1.00 46.47 97 ILE A CA 1
ATOM 759 C C . ILE A 1 97 ? -57.834 11.981 1.641 1.00 46.47 97 ILE A C 1
ATOM 761 O O . ILE A 1 97 ? -58.835 11.316 1.413 1.00 46.47 97 ILE A O 1
ATOM 765 N N . ASN A 1 98 ? -57.882 13.296 1.867 1.00 35.53 98 ASN A N 1
ATOM 766 C CA . ASN A 1 98 ? -58.979 14.146 1.399 1.00 35.53 98 ASN A CA 1
ATOM 767 C C . ASN A 1 98 ? -58.475 15.579 1.125 1.00 35.53 98 ASN A C 1
ATOM 769 O O . ASN A 1 98 ? -58.147 16.343 2.027 1.00 35.53 98 ASN A O 1
ATOM 773 N N . ARG A 1 99 ? -58.395 15.930 -0.163 1.00 39.56 99 ARG A N 1
ATOM 774 C CA . ARG A 1 99 ? -58.415 17.308 -0.710 1.00 39.56 99 ARG A CA 1
ATOM 775 C C . ARG A 1 99 ? -59.892 17.717 -0.918 1.00 39.56 99 ARG A C 1
ATOM 777 O O . ARG A 1 99 ? -60.731 16.820 -0.887 1.00 39.56 99 ARG A O 1
ATOM 784 N N . PRO A 1 100 ? -60.238 18.937 -1.388 1.00 45.41 100 PRO A N 1
ATOM 785 C CA . PRO A 1 100 ? -59.614 20.276 -1.283 1.00 45.41 100 PRO A CA 1
ATOM 786 C C . PRO A 1 100 ? -60.654 21.387 -0.934 1.00 45.41 100 PRO A C 1
ATOM 788 O O . PRO A 1 100 ? -61.828 21.188 -1.229 1.00 45.41 100 PRO A O 1
ATOM 791 N N . ARG A 1 101 ? -60.273 22.594 -0.455 1.00 32.94 101 ARG A N 1
ATOM 792 C CA . ARG A 1 101 ? -61.036 23.836 -0.776 1.00 32.94 101 ARG A CA 1
ATOM 793 C C . ARG A 1 101 ? -60.355 25.177 -0.413 1.00 32.94 101 ARG A C 1
ATOM 795 O O . ARG A 1 101 ? -59.935 25.353 0.721 1.00 32.94 101 ARG A O 1
ATOM 802 N N . GLU A 1 102 ? -60.281 26.045 -1.432 1.00 41.78 102 GLU A N 1
ATOM 803 C CA . GLU A 1 102 ? -60.397 27.528 -1.543 1.00 41.78 102 GLU A CA 1
ATOM 804 C C . GLU A 1 102 ? -60.005 28.435 -0.351 1.00 41.78 102 GLU A C 1
ATOM 806 O O . GLU A 1 102 ? -60.495 28.285 0.757 1.00 41.78 102 GLU A O 1
ATOM 811 N N . GLU A 1 103 ? -59.000 29.304 -0.518 1.00 37.59 103 GLU A N 1
ATOM 812 C CA . GLU A 1 103 ? -59.072 30.738 -0.909 1.00 37.59 103 GLU A CA 1
ATOM 813 C C . GLU A 1 103 ? -59.284 31.718 0.265 1.00 37.59 103 GLU A C 1
ATOM 815 O O . GLU A 1 103 ? -60.289 31.660 0.960 1.00 37.59 103 GLU A O 1
ATOM 820 N N . ALA A 1 104 ? -58.339 32.664 0.404 1.00 36.34 104 ALA A N 1
ATOM 821 C CA . ALA A 1 104 ? -58.519 34.109 0.661 1.00 36.34 104 ALA A CA 1
ATOM 822 C C . ALA A 1 104 ? -57.486 34.702 1.648 1.00 36.34 104 ALA A C 1
ATOM 824 O O . ALA A 1 104 ? -57.150 34.127 2.678 1.00 36.34 104 ALA A O 1
ATOM 825 N N . LYS A 1 105 ? -56.957 35.875 1.271 1.00 37.78 105 LYS A N 1
ATOM 826 C CA . LYS A 1 105 ? -55.970 36.719 1.979 1.00 37.78 105 LYS A CA 1
ATOM 827 C C . LYS A 1 105 ? -56.667 37.648 3.034 1.00 37.78 105 LYS A C 1
ATOM 829 O O . LYS A 1 105 ? -57.798 37.361 3.397 1.00 37.78 105 LYS A O 1
ATOM 834 N N . PRO A 1 106 ? -56.077 38.778 3.500 1.00 47.28 106 PRO A N 1
ATOM 835 C CA . PRO A 1 106 ? -55.397 38.953 4.797 1.00 47.28 106 PRO A CA 1
ATOM 836 C C . PRO A 1 106 ? -56.002 40.083 5.684 1.00 47.28 106 PRO A C 1
ATOM 838 O O . PRO A 1 106 ? -56.538 41.046 5.150 1.00 47.28 106 PRO A O 1
ATOM 841 N N . SER A 1 107 ? -55.827 40.071 7.014 1.00 38.22 107 SER A N 1
ATOM 842 C CA . SER A 1 107 ? -55.972 41.297 7.841 1.00 38.22 107 SER A CA 1
ATOM 843 C C . SER A 1 107 ? -55.494 41.124 9.296 1.00 38.22 107 SER A C 1
ATOM 845 O O . SER A 1 107 ? -56.215 40.561 10.110 1.00 38.22 107 SER A O 1
ATOM 847 N N . GLU A 1 108 ? -54.294 41.650 9.575 1.00 45.84 108 GLU A N 1
ATOM 848 C CA . GLU A 1 108 ? -53.975 42.602 10.666 1.00 45.84 108 GLU A CA 1
ATOM 849 C C . GLU A 1 108 ? -54.192 42.251 12.172 1.00 45.84 108 GLU A C 1
ATOM 851 O O . GLU A 1 108 ? -54.774 41.227 12.512 1.00 45.84 108 GLU A O 1
ATOM 856 N N . PRO A 1 109 ? -53.555 42.985 13.118 1.00 43.72 109 PRO A N 1
ATOM 857 C CA . PRO A 1 109 ? -52.502 42.420 13.961 1.00 43.72 109 PRO A CA 1
ATOM 858 C C . PRO A 1 109 ? -52.899 42.339 15.444 1.00 43.72 109 PRO A C 1
ATOM 860 O O . PRO A 1 109 ? -53.443 43.284 16.011 1.00 43.72 109 PRO A O 1
ATOM 863 N N . PHE A 1 110 ? -52.550 41.244 16.124 1.00 36.47 110 PHE A N 1
ATOM 864 C CA . PHE A 1 110 ? -52.725 41.142 17.575 1.00 36.47 110 PHE A CA 1
ATOM 865 C C . PHE A 1 110 ? -51.381 41.286 18.292 1.00 36.47 110 PHE A C 1
ATOM 867 O O . PHE A 1 110 ? -50.582 40.355 18.375 1.00 36.47 110 PHE A O 1
ATOM 874 N N . VAL A 1 111 ? -51.152 42.492 18.812 1.00 45.06 111 VAL A N 1
ATOM 875 C CA . VAL A 1 111 ? -50.113 42.811 19.794 1.00 45.06 111 VAL A CA 1
ATOM 876 C C . VAL A 1 111 ? -50.404 42.037 21.082 1.00 45.06 111 VAL A C 1
ATOM 878 O O . VAL A 1 111 ? -51.476 42.178 21.670 1.00 45.06 111 VAL A O 1
ATOM 881 N N . LYS A 1 112 ? -49.434 41.248 21.553 1.00 41.38 112 LYS A N 1
ATOM 882 C CA . LYS A 1 112 ? -49.341 40.805 22.951 1.00 41.38 112 LYS A CA 1
ATOM 883 C C . LYS A 1 112 ? -47.900 40.979 23.452 1.00 41.38 112 LYS A C 1
ATOM 885 O O . LYS A 1 112 ? -46.968 40.841 22.661 1.00 41.38 112 LYS A O 1
ATOM 890 N N . PRO A 1 113 ? -47.730 41.353 24.730 1.00 41.56 113 PRO A N 1
ATOM 891 C CA . PRO A 1 113 ? -46.516 41.973 25.254 1.00 41.56 113 PRO A CA 1
ATOM 892 C C . PRO A 1 113 ? -45.385 40.955 25.426 1.00 41.56 113 PRO A C 1
ATOM 894 O O . PRO A 1 113 ? -45.623 39.834 25.872 1.00 41.56 113 PRO A O 1
ATOM 897 N N . GLN A 1 114 ? -44.153 41.355 25.101 1.00 44.81 114 GLN A N 1
ATOM 898 C CA . GLN A 1 114 ? -42.961 40.609 25.502 1.00 44.81 114 GLN A CA 1
ATOM 899 C C . GLN A 1 114 ? -42.767 40.756 27.020 1.00 44.81 114 GLN A C 1
ATOM 901 O O . GLN A 1 114 ? -42.723 41.889 27.499 1.00 44.81 114 GLN A O 1
ATOM 906 N N . PRO A 1 115 ? -42.624 39.666 27.790 1.00 43.03 115 PRO A N 1
ATOM 907 C CA . PRO A 1 115 ? -41.948 39.739 29.072 1.00 43.03 115 PRO A CA 1
ATOM 908 C C . PRO A 1 115 ? -40.434 39.766 28.821 1.00 43.03 115 PRO A C 1
ATOM 910 O O . PRO A 1 115 ? -39.900 38.894 28.133 1.00 43.03 115 PRO A O 1
ATOM 913 N N . GLU A 1 116 ? -39.753 40.774 29.369 1.00 48.16 116 GLU A N 1
ATOM 914 C CA . GLU A 1 116 ? -38.294 40.808 29.499 1.00 48.16 116 GLU A CA 1
ATOM 915 C C . GLU A 1 116 ? -37.812 39.515 30.167 1.00 48.16 116 GLU A C 1
ATOM 917 O O . GLU A 1 116 ? -37.960 39.317 31.373 1.00 48.16 116 GLU A O 1
ATOM 922 N N . VAL A 1 117 ? -37.229 38.618 29.375 1.00 42.97 117 VAL A N 1
ATOM 923 C CA . VAL A 1 117 ? -36.370 37.556 29.890 1.00 42.97 117 VAL A CA 1
ATOM 924 C C . VAL A 1 117 ? -34.950 38.080 29.776 1.00 42.97 117 VAL A C 1
ATOM 926 O O . VAL A 1 117 ? -34.296 37.949 28.742 1.00 42.97 117 VAL A O 1
ATOM 929 N N . THR A 1 118 ? -34.495 38.718 30.850 1.00 45.38 118 THR A N 1
ATOM 930 C CA . THR A 1 118 ? -33.090 39.039 31.089 1.00 45.38 118 THR A CA 1
ATOM 931 C C . THR A 1 118 ? -32.297 37.736 31.042 1.00 45.38 118 THR A C 1
ATOM 933 O O . THR A 1 118 ? -32.286 36.963 32.000 1.00 45.38 118 THR A O 1
ATOM 936 N N . MET A 1 119 ? -31.670 37.445 29.903 1.00 49.16 119 MET A N 1
ATOM 937 C CA . MET A 1 119 ? -30.700 36.361 29.822 1.00 49.16 119 MET A CA 1
ATOM 938 C C . MET A 1 119 ? -29.450 36.774 30.610 1.00 49.16 119 ME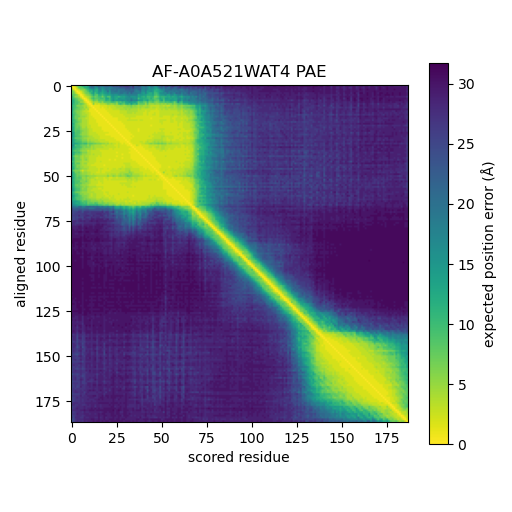T A C 1
ATOM 940 O O . MET A 1 119 ? -28.927 37.860 30.360 1.00 49.16 119 MET A O 1
ATOM 944 N N . PRO A 1 120 ? -28.936 35.949 31.539 1.00 49.53 120 PRO A N 1
ATOM 945 C CA . PRO A 1 120 ? -27.594 36.157 32.05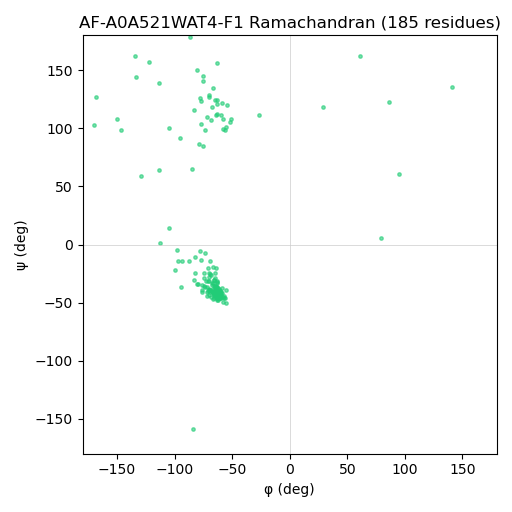2 1.00 49.53 120 PRO A CA 1
ATOM 946 C C . PRO A 1 120 ? -26.607 35.940 30.901 1.00 49.53 120 PRO A C 1
ATOM 948 O O . PRO A 1 120 ? -26.618 34.898 30.242 1.00 49.53 120 PRO A O 1
ATOM 951 N N . GLU A 1 121 ? -25.781 36.949 30.647 1.00 51.72 121 GLU A N 1
ATOM 952 C CA . GLU A 1 121 ? -24.677 36.914 29.696 1.00 51.72 121 GLU A CA 1
ATOM 953 C C . GLU A 1 121 ? -23.720 35.779 30.086 1.00 51.72 121 GLU A C 1
ATOM 955 O O . GLU A 1 121 ? -22.917 35.888 31.013 1.00 51.72 121 GLU A O 1
ATOM 960 N N . PHE A 1 122 ? -23.844 34.640 29.405 1.00 50.47 122 PHE A N 1
ATOM 961 C CA . PHE A 1 122 ? -22.907 33.534 29.533 1.00 50.47 122 PHE A CA 1
ATOM 962 C C . PHE A 1 122 ? -21.636 33.935 28.779 1.00 50.47 122 PHE A C 1
ATOM 964 O O . PHE A 1 122 ? -21.476 33.644 27.594 1.00 50.47 122 PHE A O 1
ATOM 971 N N . ALA A 1 123 ? -20.751 34.673 29.448 1.00 54.38 123 ALA A N 1
ATOM 972 C CA . ALA A 1 123 ? -19.434 34.986 28.918 1.00 54.38 123 ALA A CA 1
ATOM 973 C C . ALA A 1 123 ? -18.706 33.668 28.623 1.00 54.38 123 ALA A C 1
ATOM 975 O O . ALA A 1 123 ? -18.328 32.958 29.551 1.00 54.38 123 ALA A O 1
ATOM 976 N N . LEU A 1 124 ? -18.537 33.324 27.340 1.00 59.25 124 LEU A N 1
ATOM 977 C CA . LEU A 1 124 ? -17.709 32.203 26.897 1.00 59.25 124 LEU A CA 1
ATOM 978 C C . LEU A 1 124 ? -16.264 32.439 27.363 1.00 59.25 124 LEU A C 1
ATOM 980 O O . LEU A 1 124 ? -15.587 33.315 26.815 1.00 59.25 124 LEU A O 1
ATOM 984 N N . PRO A 1 125 ? -15.728 31.652 28.310 1.00 57.59 125 PRO A N 1
ATOM 985 C CA . PRO A 1 125 ? -14.292 31.551 28.458 1.00 57.59 125 PRO A CA 1
ATOM 986 C C . PRO A 1 125 ? -13.787 30.570 27.386 1.00 57.59 125 PRO A C 1
ATOM 988 O O . PRO A 1 125 ? -14.469 29.600 27.064 1.00 57.59 125 PRO A O 1
ATOM 991 N N . ARG A 1 126 ? -12.550 30.763 26.910 1.00 57.50 126 ARG A N 1
ATOM 992 C CA . ARG A 1 126 ? -11.755 29.818 26.083 1.00 57.50 126 ARG A CA 1
ATOM 993 C C . ARG A 1 126 ? -11.804 29.972 24.558 1.00 57.50 126 ARG A C 1
ATOM 995 O O . ARG A 1 126 ? -12.056 29.015 23.838 1.00 57.50 126 ARG A O 1
ATOM 1002 N N . GLN A 1 127 ? -11.388 31.128 24.041 1.00 54.03 127 GLN A N 1
ATOM 1003 C CA . GLN A 1 127 ? -10.769 31.164 22.701 1.00 54.03 127 GLN A CA 1
ATOM 1004 C C . GLN A 1 127 ? -9.236 31.227 22.721 1.00 54.03 127 GLN A C 1
ATOM 1006 O O . GLN A 1 127 ? -8.607 30.828 21.751 1.00 54.03 127 GLN A O 1
ATOM 1011 N N . ARG A 1 128 ? -8.601 31.671 23.815 1.00 51.12 128 ARG A N 1
ATOM 1012 C CA . ARG A 1 128 ? -7.129 31.794 23.860 1.00 51.12 128 ARG A CA 1
ATOM 1013 C C . ARG A 1 128 ? -6.400 30.489 24.188 1.00 51.12 128 ARG A C 1
ATOM 1015 O O . ARG A 1 128 ? -5.293 30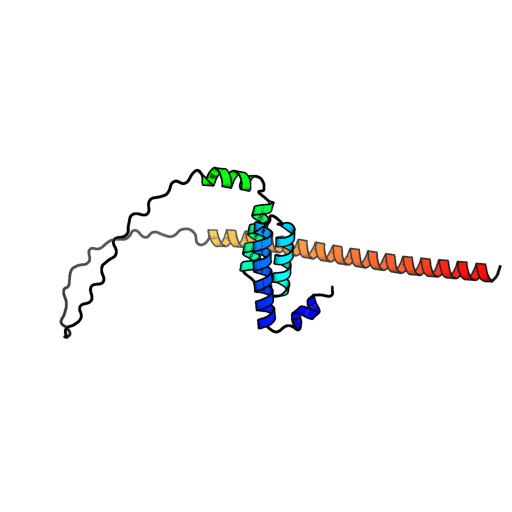.285 23.709 1.00 51.12 128 ARG A O 1
ATOM 1022 N N . GLU A 1 129 ? -7.021 29.601 24.961 1.00 49.97 129 GLU A N 1
ATOM 1023 C CA . GLU A 1 129 ? -6.398 28.333 25.371 1.00 49.97 129 GLU A CA 1
ATOM 1024 C C . GLU A 1 129 ? -6.336 27.314 24.221 1.00 49.97 129 GLU A C 1
ATOM 1026 O O . GLU A 1 129 ? -5.331 26.625 24.075 1.00 49.97 129 GLU A O 1
ATOM 1031 N N . ALA A 1 130 ? -7.351 27.271 23.350 1.00 51.47 130 ALA A N 1
ATOM 1032 C CA . ALA A 1 130 ? -7.370 26.364 22.199 1.00 51.47 130 ALA A CA 1
ATOM 1033 C C . ALA A 1 130 ? -6.243 26.667 21.193 1.00 51.47 130 ALA A C 1
ATOM 1035 O O . ALA A 1 130 ? -5.620 25.750 20.664 1.00 51.47 130 ALA A O 1
ATOM 1036 N N . SER A 1 131 ? -5.928 27.946 20.971 1.00 51.38 131 SER A N 1
ATOM 1037 C CA . SER A 1 131 ? -4.871 28.352 20.037 1.00 51.38 131 SER A CA 1
ATOM 1038 C C . SER A 1 131 ? -3.461 28.015 20.535 1.00 51.38 131 SER A C 1
ATOM 1040 O O . SER A 1 131 ? -2.581 27.742 19.725 1.00 51.38 131 SER A O 1
ATOM 1042 N N . LEU A 1 132 ? -3.234 28.020 21.855 1.00 51.25 132 LEU A N 1
ATOM 1043 C CA . LEU A 1 132 ? -1.925 27.716 22.444 1.00 51.25 132 LEU A CA 1
ATOM 1044 C C . LEU A 1 132 ? -1.623 26.207 22.422 1.00 51.25 132 LEU A C 1
ATOM 1046 O O . LEU A 1 132 ? -0.479 25.816 22.210 1.00 51.25 132 LEU A O 1
ATOM 1050 N N . VAL A 1 133 ? -2.653 25.369 22.592 1.00 53.06 133 VAL A N 1
ATOM 1051 C CA . VAL A 1 133 ? -2.527 23.904 22.517 1.00 53.06 133 VAL A CA 1
ATOM 1052 C C . VAL A 1 133 ? -2.256 23.450 21.078 1.00 53.06 133 VAL A C 1
ATOM 1054 O O . VAL A 1 133 ? -1.332 22.674 20.862 1.00 53.06 133 VAL A O 1
ATOM 1057 N N . LEU A 1 134 ? -2.951 24.013 20.077 1.00 52.72 134 LEU A N 1
ATOM 1058 C CA . LEU A 1 134 ? -2.678 23.684 18.669 1.00 52.72 134 LEU A CA 1
ATOM 1059 C C . LEU A 1 134 ? -1.269 24.095 18.205 1.00 52.72 134 LEU A C 1
ATOM 1061 O O . LEU A 1 134 ? -0.662 23.370 17.425 1.00 52.72 134 LEU A O 1
ATOM 1065 N N . ALA A 1 135 ? -0.736 25.228 18.677 1.00 55.84 135 ALA A N 1
ATOM 1066 C CA . ALA A 1 135 ? 0.597 25.696 18.281 1.00 55.84 135 ALA A CA 1
ATOM 1067 C C . ALA A 1 135 ? 1.743 24.842 18.864 1.00 55.84 135 ALA A C 1
ATOM 1069 O O . ALA A 1 135 ? 2.799 24.704 18.243 1.00 55.84 135 ALA A O 1
ATOM 1070 N N . GLY A 1 136 ? 1.545 24.266 20.057 1.00 57.69 136 GLY A N 1
ATOM 1071 C CA . GLY A 1 136 ? 2.499 23.333 20.663 1.00 57.69 136 GLY A CA 1
ATOM 1072 C C . GLY A 1 136 ? 2.570 22.004 19.910 1.00 57.69 136 GLY A C 1
ATOM 1073 O O . GLY A 1 136 ? 3.663 21.476 19.694 1.00 57.69 136 GLY A O 1
ATOM 1074 N N . ASP A 1 137 ? 1.419 21.513 19.448 1.00 59.84 137 ASP A N 1
ATOM 1075 C CA . ASP A 1 137 ? 1.324 20.261 18.698 1.00 59.84 137 ASP A CA 1
ATOM 1076 C C . ASP A 1 137 ? 1.931 20.392 17.291 1.00 59.84 137 ASP A C 1
ATOM 1078 O O . ASP A 1 137 ? 2.648 19.497 16.845 1.00 59.84 137 ASP A O 1
ATOM 1082 N N . THR A 1 138 ? 1.749 21.529 16.605 1.00 66.19 138 THR A N 1
ATOM 1083 C CA . THR A 1 138 ? 2.339 21.744 15.269 1.00 66.19 138 THR A CA 1
ATOM 1084 C C . THR A 1 138 ? 3.865 21.804 15.297 1.00 66.19 138 THR A C 1
ATOM 1086 O O . THR A 1 138 ? 4.512 21.217 14.435 1.00 66.19 138 THR A O 1
ATOM 1089 N N . ALA A 1 139 ? 4.460 22.441 16.311 1.00 71.06 139 ALA A N 1
ATOM 1090 C CA . ALA A 1 139 ? 5.917 22.534 16.423 1.00 71.06 139 ALA A CA 1
ATOM 1091 C C . ALA A 1 139 ? 6.574 21.168 16.704 1.00 71.06 139 ALA A C 1
ATOM 1093 O O . ALA A 1 139 ? 7.665 20.883 16.208 1.00 71.06 139 ALA A O 1
ATOM 1094 N N . GLN A 1 140 ? 5.907 20.301 17.476 1.00 75.06 140 GLN A N 1
ATOM 1095 C CA . GLN A 1 140 ? 6.383 18.932 17.695 1.00 75.06 140 GLN A CA 1
ATOM 1096 C C . GLN A 1 140 ? 6.279 18.083 16.427 1.00 75.06 140 GLN A C 1
ATOM 1098 O O . GLN A 1 140 ? 7.197 17.314 16.140 1.00 75.06 140 GLN A O 1
ATOM 1103 N N . ILE A 1 141 ? 5.206 18.245 15.650 1.00 75.44 141 ILE A N 1
ATOM 1104 C CA . ILE A 1 141 ? 5.034 17.545 14.371 1.00 75.44 141 ILE A CA 1
ATOM 1105 C C . ILE A 1 141 ? 6.132 17.960 13.383 1.00 75.44 141 ILE A C 1
ATOM 1107 O O . ILE A 1 141 ? 6.808 17.089 12.838 1.00 75.44 141 ILE A O 1
ATOM 1111 N N . GLU A 1 142 ? 6.401 19.259 13.229 1.00 81.94 142 GLU A N 1
ATOM 1112 C CA . GLU A 1 142 ? 7.465 19.758 12.344 1.00 81.94 142 GLU A CA 1
ATOM 1113 C C . GLU A 1 142 ? 8.858 19.244 12.750 1.00 81.94 142 GLU A C 1
ATOM 1115 O O . GLU A 1 142 ? 9.659 18.856 11.896 1.00 81.94 142 GLU A O 1
ATOM 1120 N N . ALA A 1 143 ? 9.153 19.178 14.053 1.00 83.31 143 ALA A N 1
ATOM 1121 C CA . ALA A 1 143 ? 10.422 18.644 14.546 1.00 83.31 143 ALA A CA 1
ATOM 1122 C C . ALA A 1 143 ? 10.582 17.143 14.243 1.00 83.31 143 ALA A C 1
ATOM 1124 O O . ALA A 1 143 ? 11.669 16.692 13.866 1.00 83.31 143 ALA A O 1
ATOM 1125 N N . VAL A 1 144 ? 9.502 16.365 14.374 1.00 86.00 144 VAL A N 1
ATOM 1126 C CA . VAL A 1 144 ? 9.497 14.939 14.017 1.00 86.00 144 VAL A CA 1
ATOM 1127 C C . VAL A 1 144 ? 9.683 14.763 12.511 1.00 86.00 144 VAL A C 1
ATOM 1129 O O . VAL A 1 144 ? 10.495 13.935 12.098 1.00 86.00 144 VAL A O 1
ATOM 1132 N N . GLU A 1 145 ? 9.007 15.561 11.685 1.00 86.75 145 GLU A N 1
ATOM 1133 C CA . GLU A 1 145 ? 9.149 15.518 10.226 1.00 86.75 145 GLU A CA 1
ATOM 1134 C C . GLU A 1 145 ? 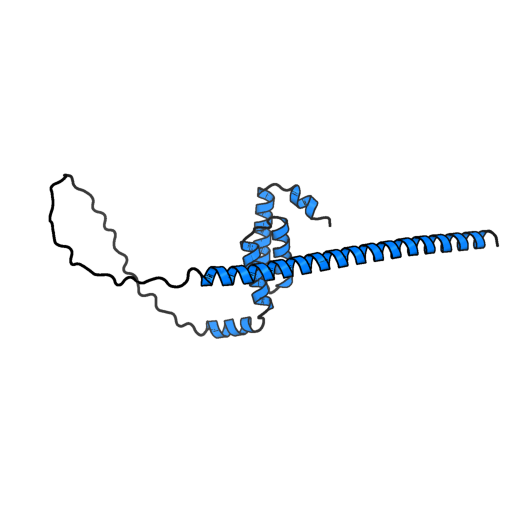10.576 15.842 9.777 1.00 86.75 145 GLU A C 1
ATOM 1136 O O . GLU A 1 145 ? 11.159 15.096 8.985 1.00 86.75 145 GLU A O 1
ATOM 1141 N N . GLN A 1 146 ? 11.185 16.896 10.326 1.00 90.62 146 GLN A N 1
ATOM 1142 C CA . GLN A 1 146 ? 12.582 17.236 10.043 1.00 90.62 146 GLN A CA 1
ATOM 1143 C C . GLN A 1 146 ? 13.534 16.116 10.461 1.00 90.62 146 GLN A C 1
ATOM 1145 O O . GLN A 1 146 ? 14.439 15.757 9.705 1.00 90.62 146 GLN A O 1
ATOM 1150 N N . HIS A 1 147 ? 13.309 15.514 11.629 1.00 93.06 147 HIS A N 1
ATOM 1151 C CA . HIS A 1 147 ? 14.129 14.408 12.108 1.00 93.06 147 HIS A CA 1
ATOM 1152 C C . HIS A 1 147 ? 14.011 13.163 11.215 1.00 93.06 147 HIS A C 1
ATOM 1154 O O . HIS A 1 147 ? 15.014 12.505 10.922 1.00 93.06 147 HIS A O 1
ATOM 1160 N N . VAL A 1 148 ? 12.800 12.845 10.747 1.00 93.81 148 VAL A N 1
ATOM 1161 C CA . VAL A 1 148 ? 12.557 11.734 9.817 1.00 93.81 148 VAL A CA 1
ATOM 1162 C C . VAL A 1 148 ? 13.220 12.004 8.469 1.00 93.81 148 VAL A C 1
ATOM 1164 O O . VAL A 1 148 ? 13.927 11.131 7.965 1.00 93.81 148 VAL A O 1
ATOM 1167 N N . MET A 1 149 ? 13.071 13.211 7.914 1.00 92.88 149 MET A N 1
ATOM 1168 C CA . MET A 1 149 ? 13.731 13.594 6.661 1.00 92.88 149 MET A CA 1
ATOM 1169 C C . MET A 1 149 ? 15.257 13.519 6.776 1.00 92.88 149 MET A C 1
ATOM 1171 O O . MET A 1 149 ? 15.918 12.971 5.895 1.00 92.88 149 MET A O 1
ATOM 1175 N N . GLN A 1 150 ? 15.825 13.987 7.889 1.00 94.25 150 GLN A N 1
ATOM 1176 C CA . GLN A 1 150 ? 17.265 13.925 8.127 1.00 94.25 150 GLN A CA 1
ATOM 1177 C C . GLN A 1 150 ? 17.771 12.479 8.219 1.00 94.25 150 GLN A C 1
ATOM 1179 O O . GLN A 1 150 ? 18.788 12.139 7.612 1.00 94.25 150 GLN A O 1
ATOM 1184 N N . LYS A 1 151 ? 17.049 11.604 8.931 1.00 94.50 151 LYS A N 1
ATOM 1185 C CA . LYS A 1 151 ? 17.380 10.172 8.995 1.00 94.50 151 LYS A CA 1
ATOM 1186 C C . LYS A 1 151 ? 17.293 9.506 7.630 1.00 94.50 151 LYS A C 1
ATOM 1188 O O . LYS A 1 151 ? 18.182 8.734 7.283 1.00 94.50 151 LYS A O 1
ATOM 1193 N N . MET A 1 152 ? 16.254 9.810 6.858 1.00 93.00 152 MET A N 1
ATOM 1194 C CA . MET A 1 152 ? 16.083 9.248 5.523 1.00 93.00 152 MET A CA 1
ATOM 1195 C C . MET A 1 152 ? 17.236 9.654 4.601 1.00 93.00 152 MET A C 1
ATOM 1197 O O . MET A 1 152 ? 17.812 8.791 3.942 1.00 93.00 152 MET A O 1
ATOM 1201 N N . ASN A 1 153 ? 17.637 10.927 4.624 1.00 94.94 153 ASN A N 1
ATOM 1202 C CA . ASN A 1 153 ? 18.777 11.406 3.842 1.00 94.94 153 ASN A CA 1
ATOM 1203 C C . ASN A 1 153 ? 20.086 10.728 4.268 1.00 94.94 153 ASN A C 1
ATOM 1205 O O . ASN A 1 153 ? 20.825 10.249 3.416 1.00 94.94 153 ASN A O 1
ATOM 1209 N N . SER A 1 154 ? 20.331 10.582 5.574 1.00 94.38 154 SER A N 1
ATOM 1210 C CA . SER A 1 154 ? 21.519 9.877 6.074 1.00 94.38 154 SER A CA 1
ATOM 1211 C C . SER A 1 154 ? 21.561 8.403 5.643 1.00 94.38 154 SER A C 1
ATOM 1213 O O . SER A 1 154 ? 22.622 7.892 5.281 1.00 94.38 154 SER A O 1
ATOM 1215 N N . ILE A 1 155 ? 20.414 7.716 5.637 1.00 95.31 155 ILE A N 1
ATOM 1216 C CA . ILE A 1 155 ? 20.316 6.330 5.157 1.00 95.31 155 ILE A CA 1
ATOM 1217 C C . ILE A 1 155 ? 20.601 6.259 3.655 1.00 95.31 155 ILE A C 1
ATOM 1219 O O . ILE A 1 155 ? 21.333 5.369 3.223 1.00 95.31 155 ILE A O 1
ATOM 1223 N N . LEU A 1 156 ? 20.043 7.183 2.870 1.00 94.44 156 LEU A N 1
ATOM 1224 C CA . LEU A 1 156 ? 20.266 7.241 1.425 1.00 94.44 156 LEU A CA 1
ATOM 1225 C C . LEU A 1 156 ? 21.743 7.477 1.096 1.00 94.44 156 LEU A C 1
ATOM 1227 O O . LEU A 1 156 ? 22.304 6.739 0.290 1.00 94.44 156 LEU A O 1
ATOM 1231 N N . GLU A 1 157 ? 22.390 8.429 1.766 1.00 94.75 157 GLU A N 1
ATOM 1232 C CA . GLU A 1 157 ? 23.821 8.705 1.591 1.00 94.75 157 GLU A CA 1
ATOM 1233 C C . GLU A 1 157 ? 24.692 7.507 1.987 1.00 94.75 157 GLU A C 1
ATOM 1235 O O . GLU A 1 157 ? 25.622 7.145 1.265 1.00 94.75 157 GLU A O 1
ATOM 1240 N N . SER A 1 158 ? 24.370 6.850 3.105 1.00 95.06 158 SER A N 1
ATOM 1241 C CA . SER A 1 158 ? 25.072 5.644 3.554 1.00 95.06 158 SER A CA 1
ATOM 1242 C C . SER A 1 158 ? 24.953 4.512 2.532 1.00 95.06 158 SER A C 1
ATOM 1244 O O . SER A 1 158 ? 25.955 3.914 2.144 1.00 95.06 158 SER A O 1
ATOM 1246 N N . LYS A 1 159 ? 23.741 4.268 2.017 1.00 94.75 159 LYS A N 1
ATOM 1247 C CA . LYS A 1 159 ? 23.500 3.237 1.000 1.00 94.75 159 LYS A CA 1
ATOM 1248 C C . LYS A 1 159 ? 24.172 3.549 -0.328 1.00 94.75 159 LYS A C 1
ATOM 1250 O O . LYS A 1 159 ? 24.656 2.634 -0.986 1.00 94.75 159 LYS A O 1
ATOM 1255 N N . GLN A 1 160 ? 24.229 4.820 -0.711 1.00 94.12 160 GLN A N 1
ATOM 1256 C CA . GLN A 1 160 ? 24.947 5.238 -1.907 1.00 94.12 160 GLN A CA 1
ATOM 1257 C C . GLN A 1 160 ? 26.452 4.983 -1.770 1.00 94.12 160 GLN A C 1
ATOM 1259 O O . GLN A 1 160 ? 27.057 4.449 -2.698 1.00 94.12 160 GLN A O 1
ATOM 1264 N N . ARG A 1 161 ? 27.041 5.292 -0.607 1.00 95.25 161 ARG A N 1
ATOM 1265 C CA . ARG A 1 161 ? 28.458 5.018 -0.334 1.00 95.25 161 ARG A CA 1
ATOM 1266 C C . ARG A 1 161 ? 28.760 3.519 -0.303 1.00 95.25 161 ARG A C 1
ATOM 1268 O O . ARG A 1 161 ? 29.728 3.096 -0.919 1.00 95.25 161 ARG A O 1
ATOM 1275 N N . GLU A 1 162 ? 27.921 2.721 0.356 1.00 94.69 162 GLU A N 1
ATOM 1276 C CA . GLU A 1 162 ? 28.061 1.257 0.399 1.00 94.69 162 GLU A CA 1
ATOM 1277 C C . GLU A 1 162 ? 28.050 0.658 -1.016 1.00 94.69 162 GLU A C 1
ATOM 1279 O O . GLU A 1 162 ? 28.917 -0.139 -1.365 1.00 94.69 162 GLU A O 1
ATOM 1284 N N . LEU A 1 163 ? 27.122 1.108 -1.866 1.00 95.56 163 LEU A N 1
ATOM 1285 C CA . LEU A 1 163 ? 27.039 0.662 -3.255 1.00 95.56 163 LEU A CA 1
ATOM 1286 C C . LEU A 1 163 ? 28.278 1.068 -4.071 1.00 95.56 163 LEU A C 1
ATOM 1288 O O . LEU A 1 163 ? 28.758 0.297 -4.903 1.00 95.56 163 LEU A O 1
ATOM 1292 N N . GLU A 1 164 ? 28.802 2.274 -3.846 1.00 95.12 164 GLU A N 1
ATOM 1293 C CA . GLU A 1 164 ? 30.017 2.750 -4.509 1.00 95.12 164 GLU A CA 1
ATOM 1294 C C . GLU A 1 164 ? 31.251 1.940 -4.081 1.00 95.12 164 GLU A C 1
ATOM 1296 O O . GLU A 1 164 ? 32.050 1.534 -4.929 1.00 95.12 164 GLU A O 1
ATOM 1301 N N . GLU A 1 165 ? 31.374 1.625 -2.791 1.00 95.00 165 GLU A N 1
ATOM 1302 C CA . GLU A 1 165 ? 32.431 0.762 -2.260 1.00 95.00 165 GLU A CA 1
ATOM 1303 C C . GLU A 1 165 ? 32.336 -0.665 -2.818 1.00 95.00 165 GLU A C 1
ATOM 1305 O O . GLU A 1 165 ? 33.346 -1.226 -3.255 1.00 95.00 165 GLU A O 1
ATOM 1310 N N . GLU A 1 166 ? 31.134 -1.247 -2.881 1.00 94.88 166 GLU A N 1
ATOM 1311 C CA . GLU A 1 166 ? 30.915 -2.558 -3.502 1.00 94.88 166 GLU A CA 1
ATOM 1312 C C . GLU A 1 166 ? 31.303 -2.558 -4.981 1.00 94.88 166 GLU A C 1
ATOM 1314 O O . GLU A 1 166 ? 31.974 -3.482 -5.455 1.00 94.88 166 GLU A O 1
ATOM 1319 N N . PHE A 1 167 ? 30.936 -1.507 -5.715 1.00 95.56 167 PHE A N 1
ATOM 1320 C CA . PHE A 1 167 ? 31.282 -1.377 -7.123 1.00 95.56 167 PHE A CA 1
ATOM 1321 C C . PHE A 1 167 ? 32.799 -1.286 -7.330 1.00 95.56 167 PHE A C 1
ATOM 1323 O O . PHE A 1 167 ? 33.359 -2.006 -8.163 1.00 95.56 167 PHE A O 1
ATOM 1330 N N . GLN A 1 168 ? 33.492 -0.467 -6.534 1.00 94.19 168 GLN A N 1
ATOM 1331 C CA . GLN A 1 168 ? 34.953 -0.371 -6.586 1.00 94.19 168 GLN A CA 1
ATOM 1332 C C . GLN A 1 168 ? 35.625 -1.699 -6.224 1.00 94.19 168 GLN A C 1
ATOM 1334 O O . GLN A 1 168 ? 36.553 -2.135 -6.916 1.00 94.19 168 GLN A O 1
ATOM 1339 N N . ARG A 1 169 ? 35.123 -2.389 -5.195 1.00 94.38 169 ARG A N 1
ATOM 1340 C CA . ARG A 1 169 ? 35.603 -3.718 -4.805 1.00 94.38 169 ARG A CA 1
ATOM 1341 C C . ARG A 1 169 ? 35.441 -4.720 -5.943 1.00 94.38 169 ARG A C 1
ATOM 1343 O O . ARG A 1 169 ? 36.375 -5.469 -6.230 1.00 94.38 169 ARG A O 1
ATOM 1350 N N . ARG A 1 170 ? 34.302 -4.696 -6.639 1.00 94.06 170 ARG A N 1
ATOM 1351 C CA . ARG A 1 170 ? 34.043 -5.588 -7.773 1.00 94.06 170 ARG A CA 1
ATOM 1352 C C . ARG A 1 170 ? 34.963 -5.302 -8.956 1.00 94.06 170 ARG A C 1
ATOM 1354 O O . ARG A 1 170 ? 35.443 -6.240 -9.587 1.00 94.06 170 ARG A O 1
ATOM 1361 N N . ILE A 1 171 ? 35.265 -4.032 -9.234 1.00 94.25 171 ILE A N 1
ATOM 1362 C CA . ILE A 1 171 ? 36.259 -3.664 -10.254 1.00 94.25 171 ILE A CA 1
ATOM 1363 C C . ILE A 1 171 ? 37.633 -4.239 -9.902 1.00 94.25 171 ILE A C 1
ATOM 1365 O O . ILE A 1 171 ? 38.302 -4.792 -10.777 1.00 94.25 171 ILE A O 1
ATOM 1369 N N . LEU A 1 172 ? 38.068 -4.111 -8.647 1.00 92.81 172 LEU A N 1
ATOM 1370 C CA . LEU A 1 172 ? 39.361 -4.641 -8.206 1.00 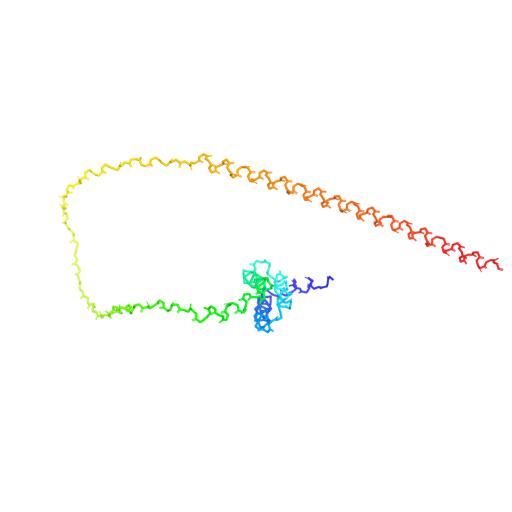92.81 172 LEU A CA 1
ATOM 1371 C C . LEU A 1 172 ? 39.415 -6.168 -8.306 1.00 92.81 172 LEU A C 1
ATOM 1373 O O . LEU A 1 172 ? 40.409 -6.705 -8.787 1.00 92.81 172 LEU A O 1
ATOM 1377 N N . GLU A 1 173 ? 38.340 -6.859 -7.931 1.00 92.00 173 GLU A N 1
ATOM 1378 C CA . GLU A 1 173 ? 38.225 -8.315 -8.060 1.00 92.00 173 GLU A CA 1
ATOM 1379 C C . GLU A 1 173 ? 38.317 -8.766 -9.525 1.00 92.00 173 GLU A C 1
ATOM 1381 O O . GLU A 1 173 ? 39.084 -9.672 -9.857 1.00 92.00 173 GLU A O 1
ATOM 1386 N N . ILE A 1 174 ? 37.603 -8.087 -10.430 1.00 90.62 174 ILE A N 1
ATOM 1387 C CA . ILE A 1 174 ? 37.673 -8.372 -11.867 1.00 90.62 174 ILE A CA 1
ATOM 1388 C C . ILE A 1 174 ? 39.098 -8.146 -12.384 1.00 90.62 174 ILE A C 1
ATOM 1390 O O . ILE A 1 174 ? 39.634 -9.009 -13.075 1.00 90.62 174 ILE A O 1
ATOM 1394 N N . LYS A 1 175 ? 39.751 -7.039 -12.010 1.00 89.25 175 LYS A N 1
ATOM 1395 C CA . LYS A 1 175 ? 41.146 -6.768 -12.401 1.00 89.25 175 LYS A CA 1
ATOM 1396 C C . LYS A 1 175 ? 42.113 -7.836 -11.880 1.00 89.25 175 LYS A C 1
ATOM 1398 O O . LYS A 1 175 ? 42.965 -8.291 -12.640 1.00 89.25 175 LYS A O 1
ATOM 1403 N N . ALA A 1 176 ? 41.962 -8.266 -10.628 1.00 88.19 176 ALA A N 1
ATOM 1404 C CA . ALA A 1 176 ? 42.788 -9.317 -10.037 1.00 88.19 176 ALA A CA 1
ATOM 1405 C C . ALA A 1 176 ? 42.598 -10.661 -10.760 1.00 88.19 176 ALA A C 1
ATOM 1407 O O . ALA A 1 176 ? 43.576 -11.297 -11.151 1.00 88.19 176 ALA A O 1
ATOM 1408 N N . SER A 1 177 ? 41.346 -11.052 -11.024 1.00 84.56 177 SER A N 1
ATOM 1409 C CA . SER A 1 177 ? 41.037 -12.285 -11.763 1.00 84.56 177 SER A CA 1
ATOM 1410 C C . SER A 1 177 ? 41.547 -12.253 -13.211 1.00 84.56 177 SER A C 1
ATOM 1412 O O . SER A 1 177 ? 42.047 -13.258 -13.718 1.00 84.56 177 SER A O 1
ATOM 1414 N N . ALA A 1 178 ? 41.506 -11.088 -13.866 1.00 82.69 178 ALA A N 1
ATOM 1415 C CA . ALA A 1 178 ? 42.047 -10.907 -15.209 1.00 82.69 178 ALA A CA 1
ATOM 1416 C C . ALA A 1 178 ? 43.578 -11.065 -15.245 1.00 82.69 178 ALA A C 1
ATOM 1418 O O . ALA A 1 178 ? 44.085 -11.739 -16.142 1.00 82.69 178 ALA A O 1
ATOM 1419 N N . SER A 1 179 ? 44.301 -10.520 -14.257 1.00 74.75 179 SER A N 1
ATOM 1420 C CA . SER A 1 179 ? 45.761 -10.685 -14.140 1.00 74.75 179 SER A CA 1
ATOM 1421 C C . SER A 1 179 ? 46.145 -12.148 -13.913 1.00 74.75 179 SER A C 1
ATOM 1423 O O . SER A 1 179 ? 46.997 -12.679 -14.616 1.00 74.75 179 SER A O 1
ATOM 1425 N N . GLN A 1 180 ? 45.444 -12.839 -13.010 1.00 73.12 180 GLN A N 1
ATOM 1426 C CA . GLN A 1 180 ? 45.705 -14.250 -12.712 1.00 73.12 180 GLN A CA 1
ATOM 1427 C C . GLN A 1 180 ? 45.458 -15.163 -13.928 1.00 73.12 180 GLN A C 1
ATOM 1429 O O . GLN A 1 180 ? 46.156 -16.155 -14.129 1.00 73.12 180 GLN A O 1
ATOM 1434 N N . THR A 1 181 ? 44.489 -14.806 -14.777 1.00 69.88 181 THR A N 1
ATOM 1435 C CA . THR A 1 181 ? 44.205 -15.534 -16.023 1.00 69.88 181 THR A CA 1
ATOM 1436 C C . THR A 1 181 ? 45.253 -15.260 -17.109 1.00 69.88 181 THR A C 1
ATOM 1438 O O . THR A 1 181 ? 45.487 -16.120 -17.957 1.00 69.88 181 THR A O 1
ATOM 1441 N N . GLN A 1 182 ? 45.885 -14.081 -17.113 1.00 65.12 182 GLN A N 1
ATOM 1442 C CA . GLN A 1 182 ? 46.998 -13.786 -18.019 1.00 65.12 182 GLN A CA 1
ATOM 1443 C C . GLN A 1 182 ? 48.264 -14.539 -17.610 1.00 65.12 182 GLN A C 1
ATOM 1445 O O . GLN A 1 182 ? 48.872 -15.170 -18.470 1.00 65.12 182 GLN A O 1
ATOM 1450 N N . ASP A 1 183 ? 48.601 -14.573 -16.321 1.00 61.06 183 ASP A N 1
ATOM 1451 C CA . ASP A 1 183 ? 49.772 -15.312 -15.831 1.00 61.06 183 ASP A CA 1
ATOM 1452 C C . ASP A 1 183 ? 49.650 -16.824 -16.097 1.00 61.06 183 ASP A C 1
ATOM 1454 O O . ASP A 1 183 ? 50.609 -17.459 -16.526 1.00 61.06 183 ASP A O 1
ATOM 1458 N N . ALA A 1 184 ? 48.445 -17.393 -15.972 1.00 60.47 184 ALA A N 1
ATOM 1459 C CA . ALA A 1 184 ? 48.176 -18.798 -16.300 1.00 60.47 184 ALA A CA 1
ATOM 1460 C C . ALA A 1 184 ? 48.233 -19.132 -17.806 1.00 60.47 184 ALA A C 1
ATOM 1462 O O . ALA A 1 184 ? 48.235 -20.305 -18.168 1.00 60.47 184 ALA A O 1
ATOM 1463 N N . ARG A 1 185 ? 48.232 -18.130 -18.697 1.00 59.91 185 ARG A N 1
ATOM 1464 C CA . ARG A 1 185 ? 48.368 -18.328 -20.153 1.00 59.91 185 ARG A CA 1
ATOM 1465 C C . ARG A 1 185 ? 49.810 -18.218 -20.648 1.00 59.91 185 ARG A C 1
ATOM 1467 O O . ARG A 1 185 ? 50.062 -18.595 -21.789 1.00 59.91 185 ARG A O 1
ATOM 1474 N N . TYR A 1 186 ? 50.717 -17.681 -19.832 1.00 56.75 186 TYR A N 1
ATOM 1475 C CA . TYR A 1 186 ? 52.132 -17.492 -20.169 1.00 56.75 186 TYR A CA 1
ATOM 1476 C C . TYR A 1 186 ? 53.089 -18.382 -19.352 1.00 56.75 186 TYR A C 1
ATOM 1478 O O . TYR A 1 186 ? 54.300 -18.293 -19.559 1.00 56.75 186 TYR A O 1
ATOM 1486 N N . ALA A 1 187 ? 52.561 -19.230 -18.465 1.00 52.50 187 ALA A N 1
ATOM 1487 C CA . ALA A 1 187 ? 53.275 -20.328 -17.805 1.00 52.50 187 ALA A CA 1
ATOM 1488 C C . ALA A 1 187 ? 53.033 -21.650 -18.547 1.00 52.50 187 ALA A C 1
ATOM 1490 O O . ALA A 1 187 ? 53.993 -22.447 -18.643 1.00 52.50 187 ALA A O 1
#

Foldseek 3Di:
DPPLVVLVVDDLVVLVVLLVVLLVVLVVCVVVVVLVVSLVSLVVNCSSPVPDPSSVVSNVVSVVCVVPVPVVVVVVVCVVDDPPPDDDDDPPDPPDDDDDDDDDDDDDDDDDDDDDPPDDPPPDPDPVVVVVVVVVVVVVVVVVVVVVVVVVVVVVVVVVVVVVVVVVVVVVVVVVVVVVVVVVVVD

Radius of gyration: 35.4 Å; Cα contacts (8 Å, |Δi|>4): 52; chains: 1; bounding box: 114×63×52 Å

Secondary structure (DSSP, 8-state):
--HHHHHTTS-HHHHHHHHHHHHHHHHHHHHTT-HHHHHHHHHHHHHH-TT-HHHHHHHHHHHHHHH-TTHHHHHHHHTT---------PPP--------------------PPP-----------SHHHHHHHHHHHHHHHHHHHHHHHHHHHHHHHHHHHHHHHHHHHHHHHHHHHHHHHHHHH-